Protein AF-0000000079730585 (afdb_homodimer)

Sequence (362 aa):
MSSRKLESEIFGRGVEFAYSERWIGYSLLSLRLIMGWVFLYAGLSKVIDPEWSVRGYLNYAISPENPLRDFLGYDVWSIMANDWYWLLTPLNQVGLTLVGIALLLGIFVRLGAFGGALMMTFYWLASFPLTDAFVIDFHLVYVLLLFAVGAFGAGRILGLDAYLEELEIVEKYPQLRLLLGMSSRKLESEIFGRGVEFAYSERWIGYSLLSLRLIMGWVFLYAGLSKVIDPEWSVRGYLNYAISPENPLRDFLGYDVWSIMANDWYWLLTPLNQVGLTLVGIALLLGIFVRLGAFGGALMMTFYWLASFPLTDAFVIDFHLVYVLLLFAVGAFGAGRILGLDAYLEELEIVEKYPQLRLLLG

Radius of gyration: 22.45 Å; Cα contacts (8 Å, |Δi|>4): 574; chains: 2; bounding box: 62×59×56 Å

Structure (mmCIF, N/CA/C/O backbone):
data_AF-0000000079730585-model_v1
#
loop_
_entity.id
_entity.type
_entity.pdbx_description
1 polymer 'DoxX family protein'
#
loop_
_atom_site.group_PDB
_atom_site.id
_atom_si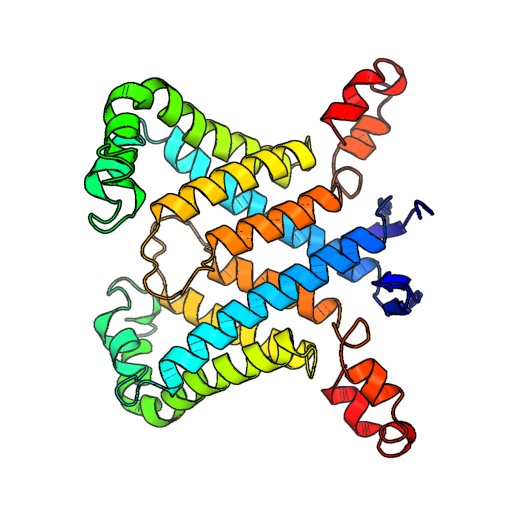te.type_symbol
_atom_site.label_atom_id
_atom_site.label_alt_id
_atom_site.label_comp_id
_atom_site.label_asym_id
_atom_site.label_entity_id
_atom_site.label_seq_id
_atom_site.pdbx_PDB_ins_code
_atom_site.Cartn_x
_atom_site.Cartn_y
_atom_site.Cartn_z
_atom_site.occupancy
_atom_site.B_iso_or_equiv
_atom_site.auth_seq_id
_atom_site.auth_comp_id
_atom_site.auth_asym_id
_atom_site.auth_atom_id
_atom_site.pdbx_PDB_model_num
ATOM 1 N N . MET A 1 1 ? 4.559 32.844 2.428 1 31.67 1 MET A N 1
ATOM 2 C CA . MET A 1 1 ? 4.285 31.438 2.693 1 31.67 1 MET A CA 1
ATOM 3 C C . MET A 1 1 ? 4.527 31.109 4.16 1 31.67 1 MET A C 1
ATOM 5 O O . MET A 1 1 ? 5.66 31.172 4.641 1 31.67 1 MET A O 1
ATOM 9 N N . SER A 1 2 ? 3.516 31.281 4.961 1 32.72 2 SER A N 1
ATOM 10 C CA . SER A 1 2 ? 3.76 31.344 6.398 1 32.72 2 SER A CA 1
ATOM 11 C C . SER A 1 2 ? 4.203 29.984 6.938 1 32.72 2 SER A C 1
ATOM 13 O O . SER A 1 2 ? 3.521 28.984 6.738 1 32.72 2 SER A O 1
ATOM 15 N N . SER A 1 3 ? 5.445 29.766 6.875 1 39.97 3 SER A N 1
ATOM 16 C CA . SER A 1 3 ? 6.082 28.656 7.566 1 39.97 3 SER A CA 1
ATOM 17 C C . SER A 1 3 ? 5.609 28.562 9.016 1 39.97 3 SER A C 1
ATOM 19 O O . SER A 1 3 ? 5.684 29.531 9.758 1 39.97 3 SER A O 1
ATOM 21 N N . ARG A 1 4 ? 4.484 27.984 9.258 1 48.19 4 ARG A N 1
ATOM 22 C CA . ARG A 1 4 ? 4.055 27.953 10.648 1 48.19 4 ARG A CA 1
ATOM 23 C C . ARG A 1 4 ? 4.699 26.781 11.398 1 48.19 4 ARG A C 1
ATOM 25 O O . ARG A 1 4 ? 4.977 25.734 10.805 1 48.19 4 ARG A O 1
ATOM 32 N N . LYS A 1 5 ? 5.312 27.141 12.484 1 47.72 5 LYS A N 1
ATOM 33 C CA . LYS A 1 5 ? 5.961 26.25 13.445 1 47.72 5 LYS A CA 1
ATOM 34 C C . LYS A 1 5 ? 4.934 25.422 14.219 1 47.72 5 LYS A C 1
ATOM 36 O O . LYS A 1 5 ? 4 25.984 14.797 1 47.72 5 LYS A O 1
ATOM 41 N N . LEU A 1 6 ? 4.523 24.312 13.695 1 45.25 6 LEU A N 1
ATOM 42 C CA . LEU A 1 6 ? 3.613 23.469 14.469 1 45.25 6 LEU A CA 1
ATOM 43 C C . LEU A 1 6 ? 4.301 22.922 15.719 1 45.25 6 LEU A C 1
ATOM 45 O O . LEU A 1 6 ? 5.32 22.234 15.617 1 45.25 6 LEU A O 1
ATOM 49 N N . GLU A 1 7 ? 4.094 23.547 16.844 1 42.56 7 GLU A N 1
ATOM 50 C CA . GLU A 1 7 ? 4.57 23.016 18.125 1 42.56 7 GLU A CA 1
ATOM 51 C C . GLU A 1 7 ? 3.715 21.828 18.594 1 42.56 7 GLU A C 1
ATOM 53 O O . GLU A 1 7 ? 2.504 21.969 18.766 1 42.56 7 GLU A O 1
ATOM 58 N N . SER A 1 8 ? 3.91 20.672 18.047 1 45.59 8 SER A N 1
ATOM 59 C CA . SER A 1 8 ? 3.164 19.562 18.625 1 45.59 8 SER A CA 1
ATOM 60 C C . SER A 1 8 ? 3.934 18.906 19.766 1 45.59 8 SER A C 1
ATOM 62 O O . SER A 1 8 ? 5.164 18.969 19.812 1 45.59 8 SER A O 1
ATOM 64 N N . GLU A 1 9 ? 3.268 18.734 20.922 1 42.16 9 GLU A N 1
ATOM 65 C CA . GLU A 1 9 ? 3.85 18 22.047 1 42.16 9 GLU A CA 1
ATOM 66 C C . GLU A 1 9 ? 3.736 16.484 21.844 1 42.16 9 GLU A C 1
ATOM 68 O O . GLU A 1 9 ? 2.633 15.961 21.688 1 42.16 9 GLU A O 1
ATOM 73 N N . ILE A 1 10 ? 4.711 15.992 21.328 1 43.84 10 ILE A N 1
ATOM 74 C CA . ILE A 1 10 ? 4.781 14.531 21.328 1 43.84 10 ILE A CA 1
ATOM 75 C C . ILE A 1 10 ? 5.605 14.055 22.531 1 43.84 10 ILE A C 1
ATOM 77 O O . ILE A 1 10 ? 6.766 14.445 22.688 1 43.84 10 ILE A O 1
ATOM 81 N N . PHE A 1 11 ? 5.094 13.102 23.312 1 48.03 11 PHE A N 1
ATOM 82 C CA . PHE A 1 11 ? 5.617 12.633 24.594 1 48.03 11 PHE A CA 1
ATOM 83 C C . PHE A 1 11 ? 6.07 13.805 25.453 1 48.03 11 PHE A C 1
ATOM 85 O O . PHE A 1 11 ? 7.09 13.719 26.141 1 48.03 11 PHE A O 1
ATOM 92 N N . GLY A 1 12 ? 5.43 14.945 25.438 1 45.91 12 GLY A N 1
ATOM 93 C CA . GLY A 1 12 ? 5.672 16.094 26.281 1 45.91 12 GLY A CA 1
ATOM 94 C C . GLY A 1 12 ? 6.699 17.062 25.719 1 45.91 12 GLY A C 1
ATOM 95 O O . GLY A 1 12 ? 7.039 18.062 26.344 1 45.91 12 GLY A O 1
ATOM 96 N N . ARG A 1 13 ? 7.406 16.625 24.625 1 46.41 13 ARG A N 1
ATOM 97 C CA . ARG A 1 13 ? 8.43 17.5 24.078 1 46.41 13 ARG A CA 1
ATOM 98 C C . ARG A 1 13 ? 7.922 18.203 22.812 1 46.41 13 ARG A C 1
ATOM 100 O O . ARG A 1 13 ? 7.242 17.578 21.984 1 46.41 13 ARG A O 1
ATOM 107 N N . GLY A 1 14 ? 7.895 19.516 22.844 1 42.59 14 GLY A N 1
ATOM 108 C CA . GLY A 1 14 ? 7.438 20.375 21.75 1 42.59 14 GLY A CA 1
ATOM 109 C C . GLY A 1 14 ? 8.148 20.109 20.438 1 42.59 14 GLY A C 1
ATOM 110 O O . GLY A 1 14 ? 9.383 20.094 20.391 1 42.59 14 GLY A O 1
ATOM 111 N N . VAL A 1 15 ? 7.633 19.297 19.578 1 44.59 15 VAL A N 1
ATOM 112 C CA . VAL A 1 15 ? 8.195 19.078 18.25 1 44.59 15 VAL A CA 1
ATOM 113 C C . VAL A 1 15 ? 7.723 20.172 17.297 1 44.59 15 VAL A C 1
ATOM 115 O O . VAL A 1 15 ? 6.539 20.516 17.281 1 44.59 15 VAL A O 1
ATOM 118 N N . GLU A 1 16 ? 8.555 21.156 16.953 1 43.62 16 GLU A N 1
ATOM 119 C CA . GLU A 1 16 ? 8.234 22.219 16.016 1 43.62 16 GLU A CA 1
ATOM 120 C C . GLU A 1 16 ? 8.289 21.719 14.57 1 43.62 16 GLU A C 1
ATOM 122 O O . GLU A 1 16 ? 9.289 21.125 14.156 1 43.62 16 GLU A O 1
ATOM 127 N N . PHE A 1 17 ? 7.156 21.266 14.07 1 47.5 17 PHE A N 1
ATOM 128 C CA . PHE A 1 17 ? 7.062 20.891 12.664 1 47.5 17 PHE A CA 1
ATOM 129 C C . PHE A 1 17 ? 6.941 22.125 11.781 1 47.5 17 PHE A C 1
ATOM 131 O O . PHE A 1 17 ? 6.047 22.953 11.984 1 47.5 17 PHE A O 1
ATOM 138 N N . ALA A 1 18 ? 8.047 22.562 11.18 1 45.91 18 ALA A N 1
ATOM 139 C CA . ALA A 1 18 ? 7.836 23.594 10.156 1 45.91 18 ALA A CA 1
ATOM 140 C C . ALA A 1 18 ? 7.16 23 8.922 1 45.91 18 ALA A C 1
ATOM 142 O O . ALA A 1 18 ? 7.66 22.047 8.336 1 45.91 18 ALA A O 1
ATOM 143 N N . TYR A 1 19 ? 5.969 22.516 8.977 1 55.03 19 TYR A N 1
ATOM 144 C CA . TYR A 1 19 ? 5.312 22.078 7.75 1 55.03 19 TYR A CA 1
ATOM 145 C C . TYR A 1 19 ? 4.348 23.141 7.234 1 55.03 19 TYR A C 1
ATOM 147 O O . TYR A 1 19 ? 3.85 23.969 8.008 1 55.03 19 TYR A O 1
ATOM 155 N N . SER A 1 20 ? 4.578 23.234 5.828 1 60.56 20 SER A N 1
ATOM 156 C CA . SER A 1 20 ? 3.545 24.047 5.191 1 60.56 20 SER A CA 1
ATOM 157 C C . SER A 1 20 ? 2.182 23.359 5.266 1 60.56 20 SER A C 1
ATOM 159 O O . SER A 1 20 ? 2.066 22.172 5.004 1 60.56 20 SER A O 1
ATOM 161 N N . GLU A 1 21 ? 1.323 23.797 5.941 1 63.81 21 GLU A N 1
ATOM 162 C CA . GLU A 1 21 ? -0.055 23.328 6.062 1 63.81 21 GLU A CA 1
ATOM 163 C C . GLU A 1 21 ? -0.615 22.906 4.711 1 63.81 21 GLU A C 1
ATOM 165 O O . GLU A 1 21 ? -1.363 21.922 4.621 1 63.81 21 GLU A O 1
ATOM 170 N N . ARG A 1 22 ? -0.072 23.531 3.721 1 71.5 22 ARG A N 1
ATOM 171 C CA . ARG A 1 22 ? -0.55 23.25 2.371 1 71.5 22 ARG A CA 1
ATOM 172 C C . ARG A 1 22 ? -0.105 21.859 1.908 1 71.5 22 ARG A C 1
ATOM 174 O O . ARG A 1 22 ? -0.908 21.094 1.379 1 71.5 22 ARG A O 1
ATOM 181 N N . TRP A 1 23 ? 1.097 21.516 2.158 1 74.19 23 TRP A N 1
ATOM 182 C CA . TRP A 1 23 ? 1.637 20.25 1.684 1 74.19 23 TRP A CA 1
ATOM 183 C C . TRP A 1 23 ? 1.033 19.078 2.455 1 74.19 23 TRP A C 1
ATOM 185 O O . TRP A 1 23 ? 0.833 18 1.896 1 74.19 23 TRP A O 1
ATOM 195 N N . ILE A 1 24 ? 0.75 19.328 3.738 1 73.75 24 ILE A N 1
ATOM 196 C CA . ILE A 1 24 ? 0.119 18.297 4.539 1 73.75 24 ILE A CA 1
ATOM 197 C C . ILE A 1 24 ? -1.289 18.016 4.016 1 73.75 24 ILE A C 1
ATOM 199 O O . ILE A 1 24 ? -1.685 16.859 3.855 1 73.75 24 ILE A O 1
ATOM 203 N N . GLY A 1 25 ? -1.961 19.094 3.668 1 76.56 25 GLY A N 1
ATOM 204 C CA . GLY A 1 25 ? -3.297 18.953 3.113 1 76.56 25 GLY A CA 1
ATOM 205 C C . GLY A 1 25 ? -3.32 18.188 1.802 1 76.56 25 GLY A C 1
ATOM 206 O O . GLY A 1 25 ? -4.125 17.281 1.622 1 76.56 25 GLY A O 1
ATOM 207 N N . TYR A 1 26 ? -2.363 18.547 0.953 1 82.56 26 TYR A N 1
ATOM 208 C CA . TYR A 1 26 ? -2.285 17.891 -0.346 1 82.56 26 TYR A CA 1
ATOM 209 C C . TYR A 1 26 ? -1.924 16.422 -0.19 1 82.56 26 TYR A C 1
ATOM 211 O O . TYR A 1 26 ? -2.428 15.562 -0.927 1 82.56 26 TYR A O 1
ATOM 219 N N . SER A 1 27 ? -1.068 16.203 0.76 1 84.38 27 SER A N 1
ATOM 220 C CA . SER A 1 27 ? -0.636 14.828 0.969 1 84.38 27 SER A CA 1
ATOM 221 C C . SER A 1 27 ? -1.778 13.961 1.491 1 84.38 27 SER A C 1
ATOM 223 O O . SER A 1 27 ? -2.023 12.867 0.975 1 84.38 27 SER A O 1
ATOM 225 N N . LEU A 1 28 ? -2.479 14.484 2.422 1 84.25 28 LEU A N 1
ATOM 226 C CA . LEU A 1 28 ? -3.568 13.711 3.006 1 84.25 28 LEU A CA 1
ATOM 227 C C . LEU A 1 28 ? -4.703 13.531 2.004 1 84.25 28 LEU A C 1
ATOM 229 O O . LEU A 1 28 ? -5.328 12.469 1.954 1 84.25 28 LEU A O 1
ATOM 233 N N . LEU A 1 29 ? -4.945 14.57 1.252 1 88.5 29 LEU A N 1
ATOM 234 C CA . LEU A 1 29 ? -5.973 14.477 0.223 1 88.5 29 LEU A CA 1
ATOM 235 C C . LEU A 1 29 ? -5.594 13.438 -0.83 1 88.5 29 LEU A C 1
ATOM 237 O O . LEU A 1 29 ? -6.43 12.625 -1.238 1 88.5 29 LEU A O 1
ATOM 241 N N . SER A 1 30 ? -4.375 13.453 -1.271 1 92.62 30 SER A N 1
ATOM 242 C CA . SER A 1 30 ? -3.928 12.508 -2.293 1 92.62 30 SER A CA 1
ATOM 243 C C . SER A 1 30 ? -4.004 11.07 -1.79 1 92.62 30 SER A C 1
ATOM 245 O O . SER A 1 30 ? -4.387 10.172 -2.533 1 92.62 30 SER A O 1
ATOM 247 N N . LEU A 1 31 ? -3.623 10.914 -0.519 1 95.31 31 LEU A N 1
ATOM 248 C CA . LEU A 1 31 ? -3.686 9.578 0.062 1 95.31 31 LEU A CA 1
ATOM 249 C C . LEU A 1 31 ? -5.133 9.102 0.18 1 95.31 31 LEU A C 1
ATOM 251 O O . LEU A 1 31 ? -5.426 7.93 -0.06 1 95.31 31 LEU A O 1
ATOM 255 N N . ARG A 1 32 ? -6.004 10.008 0.529 1 94.44 32 ARG A N 1
ATOM 256 C CA . ARG A 1 32 ? -7.422 9.664 0.594 1 94.44 32 ARG A CA 1
ATOM 257 C C . ARG A 1 32 ? -7.949 9.258 -0.778 1 94.44 32 ARG A C 1
ATOM 259 O O . ARG A 1 32 ? -8.625 8.234 -0.914 1 94.44 32 ARG A O 1
ATOM 266 N N . LEU A 1 33 ? -7.633 10.039 -1.751 1 96.94 33 LEU A N 1
ATOM 267 C CA . LEU A 1 33 ? -8.156 9.82 -3.096 1 96.94 33 LEU A CA 1
ATOM 268 C C . LEU A 1 33 ? -7.602 8.531 -3.689 1 96.94 33 LEU A C 1
ATOM 270 O O . LEU A 1 33 ? -8.328 7.777 -4.336 1 96.94 33 LEU A O 1
ATOM 274 N N . ILE A 1 34 ? -6.344 8.289 -3.461 1 97.69 34 ILE A N 1
ATOM 275 C CA . ILE A 1 34 ? -5.77 7.086 -4.051 1 97.69 34 ILE A CA 1
ATOM 276 C C . ILE A 1 34 ? -6.344 5.848 -3.363 1 97.69 34 ILE A C 1
ATOM 278 O O . ILE A 1 34 ? -6.605 4.832 -4.012 1 97.69 34 ILE A O 1
ATOM 282 N N . MET A 1 35 ? -6.5 5.926 -2.033 1 97.81 35 MET A N 1
ATOM 283 C CA . MET A 1 35 ? -7.137 4.816 -1.328 1 97.81 35 MET A CA 1
ATOM 284 C C . MET A 1 35 ? -8.57 4.621 -1.798 1 97.81 35 MET A C 1
ATOM 286 O O . MET A 1 35 ? -9.039 3.49 -1.943 1 97.81 35 MET A O 1
ATOM 290 N N . GLY A 1 36 ? -9.258 5.762 -1.969 1 98.25 36 GLY A N 1
ATOM 291 C CA . GLY A 1 36 ? -10.609 5.668 -2.5 1 98.25 36 GLY A CA 1
ATOM 292 C C . GLY A 1 36 ? -10.68 4.941 -3.828 1 98.25 36 GLY A C 1
ATOM 293 O O . GLY A 1 36 ? -11.562 4.117 -4.043 1 98.25 36 GLY A O 1
ATOM 294 N N . TRP A 1 37 ? -9.781 5.219 -4.707 1 98.25 37 TRP A N 1
ATOM 295 C CA . TRP A 1 37 ? -9.75 4.566 -6.008 1 98.25 37 TRP A CA 1
ATOM 296 C C . TRP A 1 37 ? -9.492 3.068 -5.859 1 98.25 37 TRP A C 1
ATOM 298 O O . TRP A 1 37 ? -10.156 2.252 -6.5 1 98.25 37 TRP A O 1
ATOM 308 N N . VAL A 1 38 ? -8.523 2.75 -5.008 1 98.25 38 VAL A N 1
ATOM 309 C CA . VAL A 1 38 ? -8.164 1.352 -4.793 1 98.25 38 VAL A CA 1
ATOM 310 C C . VAL A 1 38 ? -9.391 0.567 -4.336 1 98.25 38 VAL A C 1
ATOM 312 O O . VAL A 1 38 ? -9.695 -0.494 -4.883 1 98.25 38 VAL A O 1
ATOM 315 N N . PHE A 1 39 ? -10.086 1.16 -3.359 1 98.62 39 PHE A N 1
ATOM 316 C CA . PHE A 1 39 ? -11.25 0.468 -2.812 1 98.62 39 PHE A CA 1
ATOM 317 C C . PHE A 1 39 ? -12.383 0.434 -3.828 1 98.62 39 PHE A C 1
ATOM 319 O O . PHE A 1 39 ? -13.055 -0.59 -3.984 1 98.62 39 PHE A O 1
ATOM 326 N N . LEU A 1 40 ? -12.602 1.505 -4.523 1 98.56 40 LEU A N 1
ATOM 327 C CA . LEU A 1 40 ? -13.711 1.568 -5.473 1 98.56 40 LEU A CA 1
ATOM 328 C C . LEU A 1 40 ? -13.5 0.583 -6.617 1 98.56 40 LEU A C 1
ATOM 330 O O . LEU A 1 40 ? -14.422 -0.152 -6.98 1 98.56 40 LEU A O 1
ATOM 334 N N . TYR A 1 41 ? -12.336 0.584 -7.188 1 98.12 41 TYR A N 1
ATOM 335 C CA . TYR A 1 41 ? -12.047 -0.324 -8.289 1 98.12 41 TYR A CA 1
ATOM 336 C C . TYR A 1 41 ? -12.211 -1.777 -7.859 1 98.12 41 TYR A C 1
ATOM 338 O O . TYR A 1 41 ? -12.82 -2.578 -8.578 1 98.12 41 TYR A O 1
ATOM 346 N N . ALA A 1 42 ? -11.648 -2.111 -6.672 1 97.81 42 ALA A N 1
ATOM 347 C CA . ALA A 1 42 ? -11.75 -3.475 -6.156 1 97.81 42 ALA A CA 1
ATOM 348 C C . ALA A 1 42 ? -13.203 -3.879 -5.953 1 97.81 42 ALA A C 1
ATOM 350 O O . ALA A 1 42 ? -13.602 -4.996 -6.293 1 97.81 42 ALA A O 1
ATOM 351 N N . GLY A 1 43 ? -13.984 -2.947 -5.406 1 98.25 43 GLY A N 1
ATOM 352 C CA . GLY A 1 43 ? -15.391 -3.232 -5.172 1 98.25 43 GLY A CA 1
ATOM 353 C C . GLY A 1 43 ? -16.203 -3.338 -6.449 1 98.25 43 GLY A C 1
ATOM 354 O O . GLY A 1 43 ? -16.938 -4.305 -6.641 1 98.25 43 GLY A O 1
ATOM 355 N N . LEU A 1 44 ? -16.047 -2.363 -7.34 1 97.69 44 LEU A N 1
ATOM 356 C CA . LEU A 1 44 ? -16.844 -2.307 -8.562 1 97.69 44 LEU A CA 1
ATOM 357 C C . LEU A 1 44 ? -16.516 -3.488 -9.469 1 97.69 44 LEU A C 1
ATOM 359 O O . LEU A 1 44 ? -17.422 -4.031 -10.125 1 97.69 44 LEU A O 1
ATOM 363 N N . SER A 1 45 ? -15.273 -3.883 -9.539 1 96.94 45 SER A N 1
ATOM 364 C CA . SER A 1 45 ? -14.898 -5.023 -10.375 1 96.94 45 SER A CA 1
ATOM 365 C C . SER A 1 45 ? -15.57 -6.305 -9.891 1 96.94 45 SER A C 1
ATOM 367 O O . SER A 1 45 ? -15.875 -7.191 -10.688 1 96.94 45 SER A O 1
ATOM 369 N N . LYS A 1 46 ? -15.844 -6.367 -8.633 1 97.56 46 LYS A N 1
ATOM 370 C CA . LYS A 1 46 ? -16.5 -7.543 -8.062 1 97.56 46 LYS A CA 1
ATOM 371 C C . LYS A 1 46 ? -18.016 -7.457 -8.227 1 97.56 46 LYS A C 1
ATOM 373 O O . LYS A 1 46 ? -18.672 -8.461 -8.484 1 97.56 46 LYS A O 1
ATOM 378 N N . VAL A 1 47 ? -18.531 -6.25 -8.094 1 97.62 47 VAL A N 1
ATOM 379 C CA . VAL A 1 47 ? -19.969 -6.051 -8.188 1 97.62 47 VAL A CA 1
ATOM 380 C C . VAL A 1 47 ? -20.438 -6.316 -9.617 1 97.62 47 VAL A C 1
ATOM 382 O O . VAL A 1 47 ? -21.5 -6.898 -9.836 1 97.62 47 VAL A O 1
ATOM 385 N N . ILE A 1 48 ? -19.625 -5.934 -10.578 1 97 48 ILE A N 1
ATOM 386 C CA . ILE A 1 48 ? -20.031 -6.012 -11.977 1 97 48 ILE A CA 1
ATOM 387 C C . ILE A 1 48 ? -19.859 -7.441 -12.484 1 97 48 ILE A C 1
ATOM 389 O O . ILE A 1 48 ? -20.375 -7.797 -13.547 1 97 48 ILE A O 1
ATOM 393 N N . ASP A 1 49 ? -19.078 -8.273 -11.812 1 96.06 49 ASP A N 1
ATOM 394 C CA . ASP A 1 49 ? -18.891 -9.68 -12.156 1 96.06 49 ASP A CA 1
ATOM 395 C C . ASP A 1 49 ? -19.922 -10.562 -11.453 1 96.06 49 ASP A C 1
ATOM 397 O O . ASP A 1 49 ? -19.766 -10.883 -10.273 1 96.06 49 ASP A O 1
ATOM 401 N N . PRO A 1 50 ? -20.922 -11.031 -12.109 1 94.88 50 PRO A N 1
ATOM 402 C CA . PRO A 1 50 ? -21.984 -11.812 -11.469 1 94.88 50 PRO A CA 1
ATOM 403 C C . PRO A 1 50 ? -21.5 -13.156 -10.945 1 94.88 50 PRO A C 1
ATOM 405 O O . PRO A 1 50 ? -22.156 -13.773 -10.102 1 94.88 50 PRO A O 1
ATOM 408 N N . GLU A 1 51 ? -20.359 -13.578 -11.414 1 96 51 GLU A N 1
ATOM 409 C CA . GLU A 1 51 ? -19.828 -14.883 -11.016 1 96 51 GLU A CA 1
ATOM 410 C C . GLU A 1 51 ? -18.922 -14.758 -9.797 1 96 51 GLU A C 1
ATOM 412 O O . GLU A 1 51 ? -18.5 -15.773 -9.227 1 96 51 GLU A O 1
ATOM 417 N N . TRP A 1 52 ? -18.672 -13.578 -9.461 1 96.5 52 TRP A N 1
ATOM 418 C CA . TRP A 1 52 ? -17.719 -13.414 -8.375 1 96.5 52 TRP A CA 1
ATOM 419 C C . TRP A 1 52 ? -18.344 -13.773 -7.035 1 96.5 52 TRP A C 1
ATOM 421 O O . TRP A 1 52 ? -19.484 -13.406 -6.758 1 96.5 52 TRP A O 1
ATOM 431 N N . SER A 1 53 ? -17.578 -14.477 -6.191 1 97.94 53 SER A N 1
ATOM 432 C CA . SER A 1 53 ? -17.906 -14.797 -4.805 1 97.94 53 SER A CA 1
ATOM 433 C C . SER A 1 53 ? -16.656 -14.93 -3.957 1 97.94 53 SER A C 1
ATOM 435 O O . SER A 1 53 ? -15.562 -15.18 -4.484 1 97.94 53 SER A O 1
ATOM 437 N N . VAL A 1 54 ? -16.828 -14.75 -2.652 1 97.94 54 VAL A N 1
ATOM 438 C CA . VAL A 1 54 ? -15.703 -14.906 -1.745 1 97.94 54 VAL A CA 1
ATOM 439 C C . VAL A 1 54 ? -15.281 -16.375 -1.689 1 97.94 54 VAL A C 1
ATOM 441 O O . VAL A 1 54 ? -14.188 -16.703 -1.218 1 97.94 54 VAL A O 1
ATOM 444 N N . ARG A 1 55 ? -16.094 -17.234 -2.15 1 97.69 55 ARG A N 1
ATOM 445 C CA . ARG A 1 55 ? -15.875 -18.656 -1.987 1 97.69 55 ARG A CA 1
ATOM 446 C C . ARG A 1 55 ? -14.57 -19.094 -2.658 1 97.69 55 ARG A C 1
ATOM 448 O O . ARG A 1 55 ? -13.797 -19.859 -2.086 1 97.69 55 ARG A O 1
ATOM 455 N N . GLY A 1 56 ? -14.422 -18.641 -3.869 1 95.62 56 GLY A N 1
ATOM 456 C CA . GLY A 1 56 ? -13.227 -19.016 -4.609 1 95.62 56 GLY A CA 1
ATOM 457 C C . GLY A 1 56 ? -11.945 -18.688 -3.873 1 95.62 56 GLY A C 1
ATOM 458 O O . GLY A 1 56 ? -11.094 -19.562 -3.68 1 95.62 56 GLY A O 1
ATOM 459 N N . TYR A 1 57 ? -11.82 -17.531 -3.406 1 96.75 57 TYR A N 1
ATOM 460 C CA . TYR A 1 57 ? -10.617 -17.109 -2.709 1 96.75 57 TYR A CA 1
ATOM 461 C C . TYR A 1 57 ? -10.477 -17.828 -1.374 1 96.75 57 TYR A C 1
ATOM 463 O O . TYR A 1 57 ? -9.406 -18.359 -1.057 1 96.75 57 TYR A O 1
ATOM 471 N N . LEU A 1 58 ? -11.453 -17.859 -0.572 1 97.94 58 LEU A N 1
ATOM 472 C CA . LEU A 1 58 ? -11.406 -18.406 0.778 1 97.94 58 LEU A CA 1
ATOM 473 C C . LEU A 1 58 ? -11.094 -19.906 0.748 1 97.94 58 LEU A C 1
ATOM 475 O O . LEU A 1 58 ? -10.383 -20.406 1.619 1 97.94 58 LEU A O 1
ATOM 479 N N . ASN A 1 59 ? -11.562 -20.578 -0.317 1 97.25 59 ASN A N 1
ATOM 480 C CA . ASN A 1 59 ? -11.367 -22.031 -0.376 1 97.25 59 ASN A CA 1
ATOM 481 C C . ASN A 1 59 ? -10.07 -22.391 -1.092 1 97.25 59 ASN A C 1
ATOM 483 O O . ASN A 1 59 ? -9.391 -23.344 -0.707 1 97.25 59 ASN A O 1
ATOM 487 N N . TYR A 1 60 ? -9.672 -21.609 -2.047 1 95.81 60 TYR A N 1
ATOM 488 C CA . TYR A 1 60 ? -8.672 -22.156 -2.951 1 95.81 60 TYR A CA 1
ATOM 489 C C . TYR A 1 60 ? -7.438 -21.266 -3.004 1 95.81 60 TYR A C 1
ATOM 491 O O . TYR A 1 60 ? -6.359 -21.703 -3.404 1 95.81 60 TYR A O 1
ATOM 499 N N . ALA A 1 61 ? -7.574 -20.031 -2.701 1 95.56 61 ALA A N 1
ATOM 500 C CA . ALA A 1 61 ? -6.449 -19.125 -2.877 1 95.56 61 ALA A CA 1
ATOM 501 C C . ALA A 1 61 ? -5.648 -18.984 -1.586 1 95.56 61 ALA A C 1
ATOM 503 O O . ALA A 1 61 ? -4.441 -18.734 -1.622 1 95.56 61 ALA A O 1
ATOM 504 N N . ILE A 1 62 ? -6.293 -19.062 -0.406 1 97.56 62 ILE A N 1
ATOM 505 C CA . ILE A 1 62 ? -5.598 -18.953 0.871 1 97.56 62 ILE A CA 1
ATOM 506 C C . ILE A 1 62 ? -4.684 -20.156 1.077 1 97.56 62 ILE A C 1
ATOM 508 O O . ILE A 1 62 ? -5.094 -21.297 0.864 1 97.56 62 ILE A O 1
ATOM 512 N N . SER A 1 63 ? -3.453 -19.891 1.519 1 97.12 63 SER A N 1
ATOM 513 C CA . SER A 1 63 ? -2.436 -20.922 1.695 1 97.12 63 SER A CA 1
ATOM 514 C C . SER A 1 63 ? -2.887 -21.984 2.695 1 97.12 63 SER A C 1
ATOM 516 O O . SER A 1 63 ? -3.486 -21.656 3.723 1 97.12 63 SER A O 1
ATOM 518 N N . PRO A 1 64 ? -2.523 -23.266 2.406 1 96 64 PRO A N 1
ATOM 519 C CA . PRO A 1 64 ? -2.799 -24.312 3.393 1 96 64 PRO A CA 1
ATOM 520 C C . PRO A 1 64 ? -2.047 -24.109 4.703 1 96 64 PRO A C 1
ATOM 522 O O . PRO A 1 64 ? -2.42 -24.672 5.734 1 96 64 PRO A O 1
ATOM 525 N N . GLU A 1 65 ? -0.997 -23.266 4.652 1 95.88 65 GLU A N 1
ATOM 526 C CA . GLU A 1 65 ? -0.168 -23.031 5.828 1 95.88 65 GLU A CA 1
ATOM 527 C C . GLU A 1 65 ? -0.702 -21.859 6.648 1 95.88 65 GLU A C 1
ATOM 529 O O . GLU A 1 65 ? -0.126 -21.5 7.68 1 95.88 65 GLU A O 1
ATOM 534 N N . ASN A 1 66 ? -1.836 -21.281 6.145 1 97.94 66 ASN A N 1
ATOM 535 C CA . ASN A 1 66 ? -2.416 -20.188 6.91 1 97.94 66 ASN A CA 1
ATOM 536 C C . ASN A 1 66 ? -2.816 -20.625 8.312 1 97.94 66 ASN A C 1
ATOM 538 O O . ASN A 1 66 ? -3.428 -21.688 8.484 1 97.94 66 ASN A O 1
ATOM 542 N N . PRO A 1 67 ? -2.473 -19.766 9.289 1 95.25 67 PRO A N 1
ATOM 543 C CA . PRO A 1 67 ? -2.686 -20.203 10.672 1 95.25 67 PRO A CA 1
ATOM 544 C C . PRO A 1 67 ? -4.164 -20.406 11.008 1 95.25 67 PRO A C 1
ATOM 546 O O . PRO A 1 67 ? -4.492 -21.109 11.961 1 95.25 67 PRO A O 1
ATOM 549 N N . LEU A 1 68 ? -5.051 -19.906 10.195 1 96.44 68 LEU A N 1
ATOM 550 C CA . LEU A 1 68 ? -6.469 -19.984 10.523 1 96.44 68 LEU A CA 1
ATOM 551 C C . LEU A 1 68 ? -7.125 -21.156 9.805 1 96.44 68 LEU A C 1
ATOM 553 O O . LEU A 1 68 ? -8.328 -21.375 9.938 1 96.44 68 LEU A O 1
ATOM 557 N N . ARG A 1 69 ? -6.371 -21.891 9 1 95.75 69 ARG A N 1
ATOM 558 C CA . ARG A 1 69 ? -6.867 -23.109 8.383 1 95.75 69 ARG A CA 1
ATOM 559 C C . ARG A 1 69 ? -7.039 -24.219 9.422 1 95.75 69 ARG A C 1
ATOM 561 O O . ARG A 1 69 ? -7.84 -25.141 9.227 1 95.75 69 ARG A O 1
ATOM 568 N N . ASP A 1 70 ? -6.293 -24.219 10.508 1 92.94 70 ASP A N 1
ATOM 569 C CA . ASP A 1 70 ? -6.426 -25.156 11.609 1 92.94 70 ASP A CA 1
ATOM 570 C C . ASP A 1 70 ? -6.41 -24.453 12.961 1 92.94 70 ASP A C 1
ATOM 572 O O . ASP A 1 70 ? -5.629 -24.797 13.844 1 92.94 70 ASP A O 1
ATOM 576 N N . PHE A 1 71 ? -7.289 -23.516 13.047 1 92.81 71 PHE A N 1
ATOM 577 C CA . PHE A 1 71 ? -7.398 -22.75 14.281 1 92.81 71 PHE A CA 1
ATOM 578 C C . PHE A 1 71 ? -8.336 -23.438 15.266 1 92.81 71 PHE A C 1
ATOM 580 O O . PHE A 1 71 ? -9.555 -23.453 15.055 1 92.81 71 PHE A O 1
ATOM 587 N N . LEU A 1 72 ? -7.707 -23.953 16.359 1 93.75 72 LEU A N 1
ATOM 588 C CA . LEU A 1 72 ? -8.453 -24.688 17.375 1 93.75 72 LEU A CA 1
ATOM 589 C C . LEU A 1 72 ? -9.242 -25.828 16.75 1 93.75 72 LEU A C 1
ATOM 591 O O . LEU A 1 72 ? -10.383 -26.094 17.156 1 93.75 72 LEU A O 1
ATOM 595 N N . GLY A 1 73 ? -8.82 -26.469 15.633 1 93.31 73 GLY A N 1
ATOM 596 C CA . GLY A 1 73 ? -9.422 -27.625 15 1 93.31 73 GLY A CA 1
ATOM 597 C C . GLY A 1 73 ? -10.391 -27.266 13.891 1 93.31 73 GLY A C 1
ATOM 598 O O . GLY A 1 73 ? -11 -28.141 13.281 1 93.31 73 GLY A O 1
ATOM 599 N N . TYR A 1 74 ? -10.547 -25.938 13.688 1 94.69 74 TYR A N 1
ATOM 600 C CA . TYR A 1 74 ? -11.492 -25.5 12.672 1 94.69 74 TYR A CA 1
ATOM 601 C C . TYR A 1 74 ? -10.773 -24.766 11.539 1 94.69 74 TYR A C 1
ATOM 603 O O . TYR A 1 74 ? -9.812 -24.047 11.781 1 94.69 74 TYR A O 1
ATOM 611 N N . ASP A 1 75 ? -11.281 -25.062 10.336 1 96.94 75 ASP A N 1
ATOM 612 C CA . ASP A 1 75 ? -10.867 -24.266 9.188 1 96.94 75 ASP A CA 1
ATOM 613 C C . ASP A 1 75 ? -11.773 -23.047 9.016 1 96.94 75 ASP A C 1
ATOM 615 O O . ASP A 1 75 ? -12.812 -23.125 8.359 1 96.94 75 ASP A O 1
ATOM 619 N N . VAL A 1 76 ? -11.352 -21.953 9.531 1 97.38 76 VAL A N 1
ATOM 620 C CA . VAL A 1 76 ? -12.148 -20.734 9.594 1 97.38 76 VAL A CA 1
ATOM 621 C C . VAL A 1 76 ? -12.5 -20.281 8.18 1 97.38 76 VAL A C 1
ATOM 623 O O . VAL A 1 76 ? -13.633 -19.875 7.91 1 97.38 76 VAL A O 1
ATOM 626 N N . TRP A 1 77 ? -11.578 -20.375 7.27 1 97.81 77 TRP A N 1
ATOM 627 C CA . TRP A 1 77 ? -11.781 -19.891 5.91 1 97.81 77 TRP A CA 1
ATOM 628 C C . TRP A 1 77 ? -12.805 -20.75 5.176 1 97.81 77 TRP A C 1
ATOM 630 O O . TRP A 1 77 ? -13.688 -20.219 4.492 1 97.81 77 TRP A O 1
ATOM 640 N N . SER A 1 78 ? -12.727 -22.062 5.367 1 97.12 78 SER A N 1
ATOM 641 C CA . SER A 1 78 ? -13.695 -22.938 4.73 1 97.12 78 SER A CA 1
ATOM 642 C C . SER A 1 78 ? -15.094 -22.734 5.301 1 97.12 78 SER A C 1
ATOM 644 O O . SER A 1 78 ? -16.078 -22.766 4.562 1 97.12 78 SER A O 1
ATOM 646 N N . ILE A 1 79 ? -15.156 -22.547 6.543 1 97.75 79 ILE A N 1
ATOM 647 C CA . ILE A 1 79 ? -16.453 -22.281 7.168 1 97.75 79 ILE A CA 1
ATOM 648 C C . ILE A 1 79 ? -17.047 -20.984 6.609 1 97.75 79 ILE A C 1
ATOM 650 O O . ILE A 1 79 ? -18.219 -20.953 6.234 1 97.75 79 ILE A O 1
ATOM 654 N N . MET A 1 80 ? -16.219 -19.969 6.484 1 97.69 80 MET A N 1
ATOM 655 C CA . MET A 1 80 ? -16.672 -18.703 5.926 1 97.69 80 MET A CA 1
ATOM 656 C C . MET A 1 80 ? -17.094 -18.875 4.469 1 97.69 80 MET A C 1
ATOM 658 O O . MET A 1 80 ? -18.125 -18.344 4.047 1 97.69 80 MET A O 1
ATOM 662 N N . ALA A 1 81 ? -16.375 -19.625 3.75 1 97.81 81 ALA A N 1
ATOM 663 C CA . ALA A 1 81 ? -16.594 -19.812 2.318 1 97.81 81 ALA A CA 1
ATOM 664 C C . ALA A 1 81 ? -17.859 -20.609 2.053 1 97.81 81 ALA A C 1
ATOM 666 O O . ALA A 1 81 ? -18.578 -20.359 1.081 1 97.81 81 ALA A O 1
ATOM 667 N N . ASN A 1 82 ? -18.109 -21.531 2.941 1 97.88 82 ASN A N 1
ATOM 668 C CA . ASN A 1 82 ? -19.172 -22.484 2.643 1 97.88 82 ASN A CA 1
ATOM 669 C C . ASN A 1 82 ? -20.453 -22.156 3.393 1 97.88 82 ASN A C 1
ATOM 671 O O . ASN A 1 82 ? -21.562 -22.328 2.863 1 97.88 82 ASN A O 1
ATOM 675 N N . ASP A 1 83 ? -20.359 -21.609 4.574 1 98.19 83 ASP A N 1
ATOM 676 C CA . ASP A 1 83 ? -21.547 -21.422 5.402 1 98.19 83 ASP A CA 1
ATOM 677 C C . ASP A 1 83 ? -21.953 -19.953 5.43 1 98.19 83 ASP A C 1
ATOM 679 O O . ASP A 1 83 ? -23.125 -19.641 5.652 1 98.19 83 ASP A O 1
ATOM 683 N N . TRP A 1 84 ? -21.016 -19.078 5.152 1 98.19 84 TRP A N 1
ATOM 684 C CA . TRP A 1 84 ? -21.328 -17.672 5.375 1 98.19 84 TRP A CA 1
ATOM 685 C C . TRP A 1 84 ? -21.141 -16.859 4.098 1 98.19 84 TRP A C 1
ATOM 687 O O . TRP A 1 84 ? -21.156 -15.633 4.133 1 98.19 84 TRP A O 1
ATOM 697 N N . TYR A 1 85 ? -20.922 -17.484 2.984 1 97.88 85 TYR A N 1
ATOM 698 C CA . TYR A 1 85 ? -20.656 -16.781 1.733 1 97.88 85 TYR A CA 1
ATOM 699 C C . TYR A 1 85 ? -21.812 -15.867 1.358 1 97.88 85 TYR A C 1
ATOM 701 O O . TYR A 1 85 ? -21.609 -14.828 0.724 1 97.88 85 TYR A O 1
ATOM 709 N N . TRP A 1 86 ? -23.062 -16.219 1.726 1 97.62 86 TRP A N 1
ATOM 710 C CA . TRP A 1 86 ? -24.234 -15.43 1.368 1 97.62 86 TRP A CA 1
ATOM 711 C C . TRP A 1 86 ? -24.188 -14.039 1.99 1 97.62 86 TRP A C 1
ATOM 713 O O . TRP A 1 86 ? -24.703 -13.078 1.426 1 97.62 86 TRP A O 1
ATOM 723 N N . LEU A 1 87 ? -23.5 -13.906 3.07 1 98.25 87 LEU A N 1
ATOM 724 C CA . LEU A 1 87 ? -23.344 -12.633 3.762 1 98.25 87 LEU A CA 1
ATOM 725 C C . LEU A 1 87 ? -22.031 -11.961 3.381 1 98.25 87 LEU A C 1
ATOM 727 O O . LEU A 1 87 ? -22 -10.758 3.125 1 98.25 87 LEU A O 1
ATOM 731 N N . LEU A 1 88 ? -21 -12.797 3.26 1 98.44 88 LEU A N 1
ATOM 732 C CA . LEU A 1 88 ? -19.656 -12.25 3.094 1 98.44 88 LEU A CA 1
ATOM 733 C C . LEU A 1 88 ? -19.453 -11.742 1.672 1 98.44 88 LEU A C 1
ATOM 735 O O . LEU A 1 88 ? -18.703 -10.781 1.456 1 98.44 88 LEU A O 1
ATOM 739 N N . THR A 1 89 ? -20.156 -12.344 0.703 1 98.56 89 THR A N 1
ATOM 740 C CA . THR A 1 89 ? -20 -11.945 -0.69 1 98.56 89 THR A CA 1
ATOM 741 C C . THR A 1 89 ? -20.484 -10.516 -0.899 1 98.56 89 THR A C 1
ATOM 743 O O . THR A 1 89 ? -19.734 -9.641 -1.316 1 98.56 89 THR A O 1
ATOM 746 N N . PRO A 1 90 ? -21.75 -10.195 -0.492 1 97.88 90 PRO A N 1
ATOM 747 C CA . PRO A 1 90 ? -22.172 -8.805 -0.668 1 97.88 90 PRO A CA 1
ATOM 748 C C . PRO A 1 90 ? -21.453 -7.844 0.283 1 97.88 90 PRO A C 1
ATOM 750 O O . PRO A 1 90 ? -21.234 -6.68 -0.06 1 97.88 90 PRO A O 1
ATOM 753 N N . LEU A 1 91 ? -21.078 -8.289 1.429 1 98.19 91 LEU A N 1
ATOM 754 C CA . LEU A 1 91 ? -20.359 -7.434 2.371 1 98.19 91 LEU A CA 1
ATOM 755 C C . LEU A 1 91 ? -19.016 -6.984 1.791 1 98.19 91 LEU A C 1
ATOM 757 O O . LEU A 1 91 ? -18.625 -5.828 1.957 1 98.19 91 LEU A O 1
ATOM 761 N N . ASN A 1 92 ? -18.344 -7.926 1.141 1 98.5 92 ASN A N 1
ATOM 762 C CA . ASN A 1 92 ? -17.062 -7.594 0.543 1 98.5 92 ASN A CA 1
ATOM 763 C C . ASN A 1 92 ? -17.219 -6.66 -0.653 1 98.5 92 ASN A C 1
ATOM 765 O O . ASN A 1 92 ? -16.641 -5.57 -0.68 1 98.5 92 ASN A O 1
ATOM 769 N N . GLN A 1 93 ? -18.016 -7.012 -1.64 1 98.12 93 GLN A N 1
ATOM 770 C CA . GLN A 1 93 ? -18.125 -6.25 -2.881 1 98.12 93 GLN A CA 1
ATOM 771 C C . GLN A 1 93 ? -18.781 -4.895 -2.643 1 98.12 93 GLN A C 1
ATOM 773 O O . GLN A 1 93 ? -18.281 -3.867 -3.107 1 98.12 93 GLN A O 1
ATOM 778 N N . VAL A 1 94 ? -19.844 -4.832 -1.834 1 98.25 94 VAL A N 1
ATOM 779 C CA . VAL A 1 94 ? -20.547 -3.584 -1.565 1 98.25 94 VAL A CA 1
ATOM 780 C C . VAL A 1 94 ? -19.766 -2.752 -0.553 1 98.25 94 VAL A C 1
ATOM 782 O O . VAL A 1 94 ? -19.688 -1.526 -0.672 1 98.25 94 VAL A O 1
ATOM 785 N N . GLY A 1 95 ? -19.203 -3.475 0.432 1 98.62 95 GLY A N 1
ATOM 786 C CA . GLY A 1 95 ? -18.375 -2.775 1.404 1 98.62 95 GLY A CA 1
ATOM 787 C C . GLY A 1 95 ? -17.203 -2.041 0.776 1 98.62 95 GLY A C 1
ATOM 788 O O . GLY A 1 95 ? -16.984 -0.858 1.047 1 98.62 95 GLY A O 1
ATOM 789 N N . LEU A 1 96 ? -16.5 -2.732 -0.073 1 98.81 96 LEU A N 1
ATOM 790 C CA . LEU A 1 96 ? -15.398 -2.113 -0.8 1 98.81 96 LEU A CA 1
ATOM 791 C C . LEU A 1 96 ? -15.883 -0.906 -1.597 1 98.81 96 LEU A C 1
ATOM 793 O O . LEU A 1 96 ? -15.258 0.156 -1.564 1 98.81 96 LEU A O 1
ATOM 797 N N . THR A 1 97 ? -16.984 -1.074 -2.268 1 98.75 97 THR A N 1
ATOM 798 C CA . THR A 1 97 ? -17.547 -0.027 -3.119 1 98.75 97 THR A CA 1
ATOM 799 C C . THR A 1 97 ? -17.938 1.192 -2.291 1 98.75 97 THR A C 1
ATOM 801 O O . THR A 1 97 ? -17.594 2.324 -2.637 1 98.75 97 THR A O 1
ATOM 804 N N . LEU A 1 98 ? -18.578 0.963 -1.165 1 98.75 98 LEU A N 1
ATOM 805 C CA . LEU A 1 98 ? -19.047 2.057 -0.318 1 98.75 98 LEU A CA 1
ATOM 806 C C . LEU A 1 98 ? -17.875 2.793 0.314 1 98.75 98 LEU A C 1
ATOM 808 O O . LEU A 1 98 ? -17.875 4.023 0.414 1 98.75 98 LEU A O 1
ATOM 812 N N . VAL A 1 99 ? -16.906 2.012 0.734 1 98.62 99 VAL A N 1
ATOM 813 C CA . VAL A 1 99 ? -15.703 2.629 1.282 1 98.62 99 VAL A CA 1
ATOM 814 C C . VAL A 1 99 ? -15.047 3.51 0.223 1 98.62 99 VAL A C 1
ATOM 816 O O . VAL A 1 99 ? -14.672 4.652 0.5 1 98.62 99 VAL A O 1
ATOM 819 N N . GLY A 1 100 ? -14.875 2.969 -1.001 1 98.69 100 GLY A N 1
ATOM 820 C CA . GLY A 1 100 ? -14.297 3.736 -2.094 1 98.69 100 GLY A CA 1
ATOM 821 C C . GLY A 1 100 ? -15.047 5.023 -2.379 1 98.69 100 GLY A C 1
ATOM 822 O O . GLY A 1 100 ? -14.438 6.086 -2.523 1 98.69 100 GLY A O 1
ATOM 823 N N . ILE A 1 101 ? -16.359 5.004 -2.396 1 98.31 101 ILE A N 1
ATOM 824 C CA . ILE A 1 101 ? -17.188 6.164 -2.658 1 98.31 101 ILE A CA 1
ATOM 825 C C . ILE A 1 101 ? -17.031 7.184 -1.531 1 98.31 101 ILE A C 1
ATOM 827 O O . ILE A 1 101 ? -16.875 8.383 -1.786 1 98.31 101 ILE A O 1
ATOM 831 N N . ALA A 1 102 ? -17.062 6.691 -0.323 1 97.44 102 ALA A N 1
ATOM 832 C CA . ALA A 1 102 ? -16.922 7.566 0.837 1 97.44 102 ALA A CA 1
ATOM 833 C C . ALA A 1 102 ? -15.609 8.336 0.786 1 97.44 102 ALA A C 1
ATOM 835 O O . ALA A 1 102 ? -15.578 9.555 0.976 1 97.44 102 ALA A O 1
ATOM 836 N N . LEU A 1 103 ? -14.555 7.715 0.474 1 96.88 103 LEU A N 1
ATOM 837 C CA . LEU A 1 103 ? -13.227 8.32 0.482 1 96.88 103 LEU A CA 1
ATOM 838 C C . LEU A 1 103 ? -13.047 9.258 -0.706 1 96.88 103 LEU A C 1
ATOM 840 O O . LEU A 1 103 ? -12.438 10.32 -0.575 1 96.88 103 LEU A O 1
ATOM 844 N N . LEU A 1 104 ? -13.562 8.867 -1.833 1 97.06 104 LEU A N 1
ATOM 845 C CA . LEU A 1 104 ? -13.406 9.695 -3.021 1 97.06 104 LEU A CA 1
ATOM 846 C C . LEU A 1 104 ? -14.234 10.977 -2.9 1 97.06 104 LEU A C 1
ATOM 848 O O . LEU A 1 104 ? -13.758 12.062 -3.238 1 97.06 104 LEU A O 1
ATOM 852 N N . LEU A 1 105 ? -15.43 10.828 -2.359 1 95.75 105 LEU A N 1
ATOM 853 C CA . LEU A 1 105 ? -16.328 11.969 -2.289 1 95.75 105 LEU A CA 1
ATOM 854 C C . LEU A 1 105 ? -16.109 12.766 -1.009 1 95.75 105 LEU A C 1
ATOM 856 O O . LEU A 1 105 ? -16.547 13.914 -0.897 1 95.75 105 LEU A O 1
ATOM 860 N N . GLY A 1 106 ? -15.469 12.117 -0.063 1 92 106 GLY A N 1
ATOM 861 C CA . GLY A 1 106 ? -15.219 12.781 1.204 1 92 106 GLY A CA 1
ATOM 862 C C . GLY A 1 106 ? -16.438 12.828 2.107 1 92 106 GLY A C 1
ATOM 863 O O . GLY A 1 106 ? -16.625 13.789 2.859 1 92 106 GLY A O 1
ATOM 864 N N . ILE A 1 107 ? -17.312 11.867 1.88 1 91.88 107 ILE A N 1
ATOM 865 C CA . ILE A 1 107 ? -18.5 11.742 2.715 1 91.88 107 ILE A CA 1
ATOM 866 C C . ILE A 1 107 ? -18.375 10.531 3.633 1 91.88 107 ILE A C 1
ATOM 868 O O . ILE A 1 107 ? -17.938 9.461 3.201 1 91.88 107 ILE A O 1
ATOM 872 N N . PHE A 1 108 ? -18.641 10.719 4.918 1 93.25 108 PHE A N 1
ATOM 873 C CA . PHE A 1 108 ? -18.531 9.648 5.895 1 93.25 108 PHE A CA 1
ATOM 874 C C . PHE A 1 108 ? -17.125 9.047 5.875 1 93.25 108 PHE A C 1
ATOM 876 O O . PHE A 1 108 ? -16.969 7.828 5.832 1 93.25 108 PHE A O 1
ATOM 883 N N . VAL A 1 109 ? -16.141 9.906 5.809 1 93.81 109 VAL A N 1
ATOM 884 C CA . VAL A 1 109 ? -14.75 9.492 5.637 1 93.81 109 VAL A CA 1
ATOM 885 C C . VAL A 1 109 ? -14.32 8.625 6.82 1 93.81 109 VAL A C 1
ATOM 887 O O . VAL A 1 109 ? -13.688 7.586 6.637 1 93.81 109 VAL A O 1
ATOM 890 N N . ARG A 1 110 ? -14.625 8.992 8.031 1 92.69 110 ARG A N 1
ATOM 891 C CA . ARG A 1 110 ? -14.211 8.234 9.203 1 92.69 110 ARG A CA 1
ATOM 892 C C . ARG A 1 110 ? -14.812 6.836 9.195 1 92.69 110 ARG A C 1
ATOM 894 O O . ARG A 1 110 ? -14.133 5.859 9.516 1 92.69 110 ARG A O 1
ATOM 901 N N . LEU A 1 111 ? -16.109 6.773 8.828 1 95.44 111 LEU A N 1
ATOM 902 C CA . LEU A 1 111 ? -16.766 5.477 8.734 1 95.44 111 LEU A CA 1
ATOM 903 C C . LEU A 1 111 ? -16.141 4.629 7.633 1 95.44 111 LEU A C 1
ATOM 905 O O . LEU A 1 111 ? -15.883 3.436 7.824 1 95.44 111 LEU A O 1
ATOM 909 N N . GLY A 1 112 ? -15.977 5.27 6.488 1 97.38 112 GLY A N 1
ATOM 910 C CA . GLY A 1 112 ? -15.297 4.578 5.402 1 97.38 112 GLY A CA 1
ATOM 911 C C . GLY A 1 112 ? -13.914 4.09 5.777 1 97.38 112 GLY A C 1
ATOM 912 O O . GLY A 1 112 ? -13.547 2.953 5.48 1 97.38 112 GLY A O 1
ATOM 913 N N . ALA A 1 113 ? -13.188 4.945 6.449 1 97.06 113 ALA A N 1
ATOM 914 C CA . ALA A 1 113 ? -11.836 4.586 6.875 1 97.06 113 ALA A CA 1
ATOM 915 C C . ALA A 1 113 ? -11.859 3.41 7.848 1 97.06 113 ALA A C 1
ATOM 917 O O . ALA A 1 113 ? -11.047 2.49 7.738 1 97.06 113 ALA A O 1
ATOM 918 N N . PHE A 1 114 ? -12.781 3.453 8.773 1 97.38 114 PHE A N 1
ATOM 919 C CA . PHE A 1 114 ? -12.914 2.359 9.727 1 97.38 114 PHE A CA 1
ATOM 920 C C . PHE A 1 114 ? -13.281 1.063 9.023 1 97.38 114 PHE A C 1
ATOM 922 O O . PHE A 1 114 ? -12.664 0.023 9.25 1 97.38 114 PHE A O 1
ATOM 929 N N . GLY A 1 115 ? -14.281 1.127 8.172 1 98.25 115 GLY A N 1
ATOM 930 C CA . GLY A 1 115 ? -14.672 -0.049 7.414 1 98.25 115 GLY A CA 1
ATOM 931 C C . GLY A 1 115 ? -13.57 -0.586 6.527 1 98.25 115 GLY A C 1
ATOM 932 O O . GLY A 1 115 ? -13.359 -1.799 6.457 1 98.25 115 GLY A O 1
ATOM 933 N N . GLY A 1 116 ? -12.891 0.321 5.801 1 98.69 116 GLY A N 1
ATOM 934 C CA . GLY A 1 116 ? -11.766 -0.081 4.969 1 98.69 116 GLY A CA 1
ATOM 935 C C . GLY A 1 116 ? -10.641 -0.724 5.758 1 98.69 116 GLY A C 1
ATOM 936 O O . GLY A 1 116 ? -10.086 -1.737 5.336 1 98.69 116 GLY A O 1
ATOM 937 N N . ALA A 1 117 ? -10.328 -0.137 6.938 1 98.44 117 ALA A N 1
ATOM 938 C CA . ALA A 1 117 ? -9.281 -0.695 7.785 1 98.44 117 ALA A CA 1
ATOM 939 C C . ALA A 1 117 ? -9.648 -2.094 8.266 1 98.44 117 ALA A C 1
ATOM 941 O O . ALA A 1 117 ? -8.797 -2.982 8.336 1 98.44 117 ALA A O 1
ATOM 942 N N . LEU A 1 118 ? -10.875 -2.234 8.609 1 98.44 118 LEU A N 1
ATOM 943 C CA . LEU A 1 118 ? -11.352 -3.545 9.047 1 98.44 118 LEU A CA 1
ATOM 944 C C . LEU A 1 118 ? -11.219 -4.57 7.926 1 98.44 118 LEU A C 1
ATOM 946 O O . LEU A 1 118 ? -10.727 -5.676 8.148 1 98.44 118 LEU A O 1
ATOM 950 N N . MET A 1 119 ? -11.617 -4.207 6.746 1 98.56 119 MET A N 1
ATOM 951 C CA . MET A 1 119 ? -11.516 -5.109 5.605 1 98.56 119 MET A CA 1
ATOM 952 C C . MET A 1 119 ? -10.062 -5.457 5.316 1 98.56 119 MET A C 1
ATOM 954 O O . MET A 1 119 ? -9.727 -6.625 5.094 1 98.56 119 MET A O 1
ATOM 958 N N . MET A 1 120 ? -9.211 -4.457 5.371 1 98.62 120 MET A N 1
ATOM 959 C CA . MET A 1 120 ? -7.797 -4.699 5.109 1 98.62 120 MET A CA 1
ATOM 960 C C . MET A 1 120 ? -7.199 -5.625 6.164 1 98.62 120 MET A C 1
ATOM 962 O O . MET A 1 120 ? -6.301 -6.414 5.867 1 98.62 120 MET A O 1
ATOM 966 N N . THR A 1 121 ? -7.641 -5.516 7.406 1 98.44 121 THR A N 1
ATOM 967 C CA . THR A 1 121 ? -7.176 -6.398 8.469 1 98.44 121 THR A CA 1
ATOM 968 C C . THR A 1 121 ? -7.551 -7.848 8.172 1 98.44 121 THR A C 1
ATOM 970 O O . THR A 1 121 ? -6.734 -8.758 8.352 1 98.44 121 THR A O 1
ATOM 973 N N . PHE A 1 122 ? -8.727 -8.109 7.621 1 97.75 122 PHE A N 1
ATOM 974 C CA . PHE A 1 122 ? -9.141 -9.461 7.262 1 97.75 122 PHE A CA 1
ATOM 975 C C . PHE A 1 122 ? -8.32 -9.984 6.09 1 97.75 122 PHE A C 1
ATOM 977 O O . PHE A 1 122 ? -7.941 -11.156 6.062 1 97.75 122 PHE A O 1
ATOM 984 N N . TYR A 1 123 ? -8.117 -9.086 5.137 1 97.62 123 TYR A N 1
ATOM 985 C CA . TYR A 1 123 ? -7.297 -9.492 3.998 1 97.62 123 TYR A CA 1
ATOM 986 C C . TYR A 1 123 ? -5.875 -9.82 4.438 1 97.62 123 TYR A C 1
ATOM 988 O O . TYR A 1 123 ? -5.254 -10.742 3.908 1 97.62 123 TYR A O 1
ATOM 996 N N . TRP A 1 124 ? -5.387 -9.062 5.398 1 97.94 124 TRP A N 1
ATOM 997 C CA . TRP A 1 124 ? -4.074 -9.32 5.98 1 97.94 124 TRP A CA 1
ATOM 998 C C . TRP A 1 124 ? -4.031 -10.688 6.648 1 97.94 124 TRP A C 1
ATOM 1000 O O . TRP A 1 124 ? -3.104 -11.469 6.422 1 97.94 124 TRP A O 1
ATOM 1010 N N . LEU A 1 125 ? -4.992 -11.055 7.402 1 97.5 125 LEU A N 1
ATOM 1011 C CA . LEU A 1 125 ? -5.066 -12.352 8.062 1 97.5 125 LEU A CA 1
ATOM 1012 C C . LEU A 1 125 ? -5.105 -13.484 7.035 1 97.5 125 LEU A C 1
ATOM 1014 O O . LEU A 1 125 ? -4.52 -14.547 7.25 1 97.5 125 LEU A O 1
ATOM 1018 N N . ALA A 1 126 ? -5.762 -13.25 5.938 1 97.31 126 ALA A N 1
ATOM 1019 C CA . ALA A 1 126 ? -5.934 -14.266 4.902 1 97.31 126 ALA A CA 1
ATOM 1020 C C . ALA A 1 126 ? -4.656 -14.438 4.086 1 97.31 126 ALA A C 1
ATOM 1022 O O . ALA A 1 126 ? -4.484 -15.453 3.402 1 97.31 126 ALA A O 1
ATOM 1023 N N . SER A 1 127 ? -3.781 -13.508 4.203 1 96.88 127 SER A N 1
ATOM 1024 C CA . SER A 1 127 ? -2.615 -13.492 3.326 1 96.88 127 SER A CA 1
ATOM 1025 C C . SER A 1 127 ? -1.445 -14.25 3.949 1 96.88 127 SER A C 1
ATOM 1027 O O . SER A 1 127 ? -0.416 -14.453 3.301 1 96.88 127 SER A O 1
ATOM 1029 N N . PHE A 1 128 ? -1.603 -14.781 5.152 1 95.56 128 PHE A N 1
ATOM 1030 C CA . PHE A 1 128 ? -0.513 -15.5 5.801 1 95.56 128 PHE A CA 1
ATOM 1031 C C . PHE A 1 128 ? -0.351 -16.891 5.203 1 95.56 128 PHE A C 1
ATOM 1033 O O . PHE A 1 128 ? -1.336 -17.531 4.82 1 95.56 128 PHE A O 1
ATOM 1040 N N . PRO A 1 129 ? 0.913 -17.422 5.297 1 96.38 129 PRO A N 1
ATOM 1041 C CA . PRO A 1 129 ? 2.154 -16.719 5.602 1 96.38 129 PRO A CA 1
ATOM 1042 C C . PRO A 1 129 ? 2.531 -15.703 4.52 1 96.38 129 PRO A C 1
ATOM 1044 O O . PRO A 1 129 ? 2.189 -15.883 3.35 1 96.38 129 PRO A O 1
ATOM 1047 N N . LEU A 1 130 ? 3.201 -14.641 4.898 1 94.62 130 LEU A N 1
ATOM 1048 C CA . LEU A 1 130 ? 3.615 -13.594 3.963 1 94.62 130 LEU A CA 1
ATOM 1049 C C . LEU A 1 130 ? 4.902 -13.992 3.246 1 94.62 130 LEU A C 1
ATOM 1051 O O . LEU A 1 130 ? 5.848 -14.469 3.877 1 94.62 130 LEU A O 1
ATOM 1055 N N . THR A 1 131 ? 4.895 -13.836 1.983 1 85.62 131 THR A N 1
ATOM 1056 C CA . THR A 1 131 ? 6.027 -14.281 1.183 1 85.62 131 THR A CA 1
ATOM 1057 C C . THR A 1 131 ? 7.195 -13.305 1.298 1 85.62 131 THR A C 1
ATOM 1059 O O . THR A 1 131 ? 8.352 -13.727 1.378 1 85.62 131 THR A O 1
ATOM 1062 N N . ASP A 1 132 ? 6.969 -12.047 1.322 1 86.06 132 ASP A N 1
ATOM 1063 C CA . ASP A 1 132 ? 8.047 -11.07 1.226 1 86.06 132 ASP A CA 1
ATOM 1064 C C . ASP A 1 132 ? 8.055 -10.133 2.434 1 86.06 132 ASP A C 1
ATOM 1066 O O . ASP A 1 132 ? 8.555 -9.008 2.355 1 86.06 132 ASP A O 1
ATOM 1070 N N . ALA A 1 133 ? 7.438 -10.617 3.543 1 91.5 133 ALA A N 1
ATOM 1071 C CA . ALA A 1 133 ? 7.344 -9.812 4.758 1 91.5 133 ALA A CA 1
ATOM 1072 C C . ALA A 1 133 ? 7.238 -10.695 5.996 1 91.5 133 ALA A C 1
ATOM 1074 O O . ALA A 1 133 ? 6.832 -11.852 5.906 1 91.5 133 ALA A O 1
ATOM 1075 N N . PHE A 1 134 ? 7.715 -10.164 7.082 1 90.12 134 PHE A N 1
ATOM 1076 C CA . PHE A 1 134 ? 7.559 -10.891 8.336 1 90.12 134 PHE A CA 1
ATOM 1077 C C . PHE A 1 134 ? 6.145 -10.734 8.875 1 90.12 134 PHE A C 1
ATOM 1079 O O . PHE A 1 134 ? 5.441 -11.727 9.086 1 90.12 134 PHE A O 1
ATOM 1086 N N . VAL A 1 135 ? 5.676 -9.594 9.078 1 93.62 135 VAL A N 1
ATOM 1087 C CA . VAL A 1 135 ? 4.344 -9.359 9.625 1 93.62 135 VAL A CA 1
ATOM 1088 C C . VAL A 1 135 ? 3.664 -8.227 8.867 1 93.62 135 VAL A C 1
ATOM 1090 O O . VAL A 1 135 ? 2.443 -8.234 8.688 1 93.62 135 VAL A O 1
ATOM 1093 N N . ILE A 1 136 ? 4.43 -7.316 8.289 1 96.69 136 ILE A N 1
ATOM 1094 C CA . ILE A 1 136 ? 3.877 -6.094 7.719 1 96.69 136 ILE A CA 1
ATOM 1095 C C . ILE A 1 136 ? 3.879 -6.188 6.195 1 96.69 136 ILE A C 1
ATOM 1097 O O . ILE A 1 136 ? 4.934 -6.086 5.562 1 96.69 136 ILE A O 1
ATOM 1101 N N . ASP A 1 137 ? 2.725 -6.426 5.688 1 96.25 137 ASP A N 1
ATOM 1102 C CA . ASP A 1 137 ? 2.576 -6.309 4.242 1 96.25 137 ASP A CA 1
ATOM 1103 C C . ASP A 1 137 ? 1.75 -5.078 3.873 1 96.25 137 ASP A C 1
ATOM 1105 O O . ASP A 1 137 ? 1.504 -4.215 4.719 1 96.25 137 ASP A O 1
ATOM 1109 N N . PHE A 1 138 ? 1.375 -4.941 2.623 1 96.81 138 PHE A N 1
ATOM 1110 C CA . PHE A 1 138 ? 0.739 -3.707 2.176 1 96.81 138 PHE A CA 1
ATOM 1111 C C . PHE A 1 138 ? -0.638 -3.547 2.809 1 96.81 138 PHE A C 1
ATOM 1113 O O . PHE A 1 138 ? -1.143 -2.43 2.938 1 96.81 138 PHE A O 1
ATOM 1120 N N . HIS A 1 139 ? -1.303 -4.68 3.23 1 98.06 139 HIS A N 1
ATOM 1121 C CA . HIS A 1 139 ? -2.596 -4.566 3.893 1 98.06 139 HIS A CA 1
ATOM 1122 C C . HIS A 1 139 ? -2.482 -3.764 5.184 1 98.06 139 HIS A C 1
ATOM 1124 O O . HIS A 1 139 ? -3.301 -2.877 5.445 1 98.06 139 HIS A O 1
ATOM 1130 N N . LEU A 1 140 ? -1.442 -4.105 5.906 1 97.69 140 LEU A N 1
ATOM 1131 C CA . LEU A 1 140 ? -1.269 -3.4 7.172 1 97.69 140 LEU A CA 1
ATOM 1132 C C . LEU A 1 140 ? -0.872 -1.947 6.938 1 97.69 140 LEU A C 1
ATOM 1134 O O . LEU A 1 140 ? -1.266 -1.062 7.699 1 97.69 140 LEU A O 1
ATOM 1138 N N . VAL A 1 141 ? -0.077 -1.724 5.91 1 98.06 141 VAL A N 1
ATOM 1139 C CA . VAL A 1 141 ? 0.24 -0.348 5.543 1 98.06 141 VAL A CA 1
ATOM 1140 C C . VAL A 1 141 ? -1.047 0.412 5.227 1 98.06 141 VAL A C 1
ATOM 1142 O O . VAL A 1 141 ? -1.235 1.543 5.684 1 98.06 141 VAL A O 1
ATOM 1145 N N . TYR A 1 142 ? -1.95 -0.206 4.504 1 98.5 142 TYR A N 1
ATOM 1146 C CA . TYR A 1 142 ? -3.221 0.42 4.152 1 98.5 142 TYR A CA 1
ATOM 1147 C C . TYR A 1 142 ? -4.059 0.684 5.398 1 98.5 142 TYR A C 1
ATOM 1149 O O . TYR A 1 142 ? -4.762 1.693 5.477 1 98.5 142 TYR A O 1
ATOM 1157 N N . VAL A 1 143 ? -3.99 -0.213 6.371 1 98.19 143 VAL A N 1
ATOM 1158 C CA . VAL A 1 143 ? -4.727 -0.012 7.617 1 98.19 143 VAL A CA 1
ATOM 1159 C C . VAL A 1 143 ? -4.266 1.281 8.281 1 98.19 143 VAL A C 1
ATOM 1161 O O . VAL A 1 143 ? -5.09 2.123 8.656 1 98.19 143 VAL A O 1
ATOM 1164 N N . LEU A 1 144 ? -3.018 1.435 8.352 1 96.56 144 LEU A N 1
ATOM 1165 C CA . LEU A 1 144 ? -2.484 2.619 9.016 1 96.56 144 LEU A CA 1
ATOM 1166 C C . LEU A 1 144 ? -2.789 3.877 8.211 1 96.56 144 LEU A C 1
ATOM 1168 O O . LEU A 1 144 ? -3.076 4.934 8.781 1 96.56 144 LEU A O 1
ATOM 1172 N N . LEU A 1 145 ? -2.645 3.727 6.949 1 97.12 145 LEU A N 1
ATOM 1173 C CA . LEU A 1 145 ? -2.971 4.84 6.062 1 97.12 145 LEU A CA 1
ATOM 1174 C C . LEU A 1 145 ? -4.422 5.266 6.234 1 97.12 145 LEU A C 1
ATOM 1176 O O . LEU A 1 145 ? -4.719 6.461 6.328 1 97.12 145 LEU A O 1
ATOM 1180 N N . LEU A 1 146 ? -5.316 4.332 6.324 1 97.12 146 LEU A N 1
ATOM 1181 C CA . LEU A 1 146 ? -6.734 4.613 6.504 1 97.12 146 LEU A CA 1
ATOM 1182 C C . LEU A 1 146 ? -6.996 5.242 7.871 1 97.12 146 LEU A C 1
ATOM 1184 O O . LEU A 1 146 ? -7.867 6.102 8.008 1 97.12 146 LEU A O 1
ATOM 1188 N N . PHE A 1 147 ? -6.285 4.758 8.797 1 91.88 147 PHE A N 1
ATOM 1189 C CA . PHE A 1 147 ? -6.375 5.391 10.109 1 91.88 147 PHE A CA 1
ATOM 1190 C C . PHE A 1 147 ? -5.969 6.855 10.031 1 91.88 147 PHE A C 1
ATOM 1192 O O . PHE A 1 147 ? -6.621 7.719 10.625 1 91.88 147 PHE A O 1
ATOM 1199 N N . ALA A 1 148 ? -4.891 7.125 9.32 1 90.06 148 ALA A N 1
ATOM 1200 C CA . ALA A 1 148 ? -4.438 8.5 9.148 1 90.06 148 ALA A CA 1
ATOM 1201 C C . ALA A 1 148 ? -5.504 9.344 8.453 1 90.06 148 ALA A C 1
ATOM 1203 O O . ALA A 1 148 ? -5.789 10.469 8.883 1 90.06 148 ALA A O 1
ATOM 1204 N N . VAL A 1 149 ? -6.055 8.805 7.449 1 91.44 149 VAL A N 1
ATOM 1205 C CA . VAL A 1 149 ? -7.09 9.5 6.695 1 91.44 149 VAL A CA 1
ATOM 1206 C C . VAL A 1 149 ? -8.305 9.758 7.59 1 91.44 149 VAL A C 1
ATOM 1208 O O . VAL A 1 149 ? -8.875 10.844 7.574 1 91.44 149 VAL A O 1
ATOM 1211 N N . GLY A 1 150 ?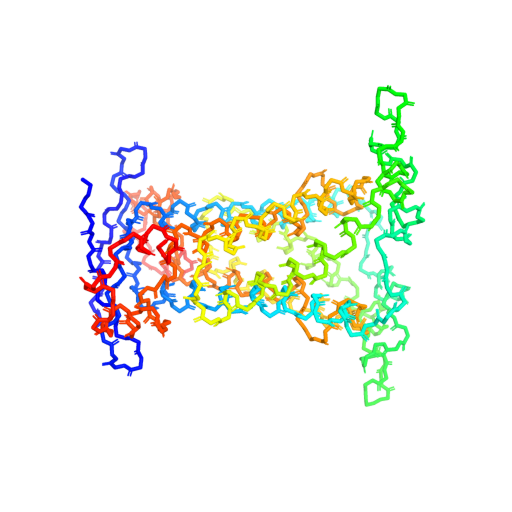 -8.656 8.734 8.352 1 88 150 GLY A N 1
ATOM 1212 C CA . GLY A 1 150 ? -9.789 8.859 9.25 1 88 150 GLY A CA 1
ATOM 1213 C C . GLY A 1 150 ? -9.562 9.867 10.367 1 88 150 GLY A C 1
ATOM 1214 O O . GLY A 1 150 ? -10.492 10.562 10.773 1 88 150 GLY A O 1
ATOM 1215 N N . ALA A 1 151 ? -8.367 9.812 10.883 1 79.44 151 ALA A N 1
ATOM 1216 C CA . ALA A 1 151 ? -8.023 10.703 11.992 1 79.44 151 ALA A CA 1
ATOM 1217 C C . ALA A 1 151 ? -8.078 12.164 11.547 1 79.44 151 ALA A C 1
ATOM 1219 O O . ALA A 1 151 ? -8.328 13.062 12.367 1 79.44 151 ALA A O 1
ATOM 1220 N N . PHE A 1 152 ? -7.684 12.297 10.383 1 70.38 152 PHE A N 1
ATOM 1221 C CA . PHE A 1 152 ? -7.691 13.672 9.891 1 70.38 152 PHE A CA 1
ATOM 1222 C C . PHE A 1 152 ? -9.078 14.062 9.398 1 70.38 152 PHE A C 1
ATOM 1224 O O . PHE A 1 152 ? -9.336 15.234 9.125 1 70.38 152 PHE A O 1
ATOM 1231 N N . GLY A 1 153 ? -10.047 13.148 9.742 1 55.22 153 GLY A N 1
ATOM 1232 C CA . GLY A 1 153 ? -11.43 13.445 9.398 1 55.22 153 GLY A CA 1
ATOM 1233 C C . GLY A 1 153 ? -11.562 14.453 8.273 1 55.22 153 GLY A C 1
ATOM 1234 O O . GLY A 1 153 ? -11.094 15.586 8.391 1 55.22 153 GLY A O 1
ATOM 1235 N N . ALA A 1 154 ? -11.406 13.852 7.027 1 48.5 154 ALA A N 1
ATOM 1236 C CA . ALA A 1 154 ? -11.547 14.492 5.719 1 48.5 154 ALA A CA 1
ATOM 1237 C C . ALA A 1 154 ? -12.602 15.594 5.758 1 48.5 154 ALA A C 1
ATOM 1239 O O . ALA A 1 154 ? -13 16.125 4.715 1 48.5 154 ALA A O 1
ATOM 1240 N N . GLY A 1 155 ? -13.539 15.492 6.598 1 42.06 155 GLY A N 1
ATOM 1241 C CA . GLY A 1 155 ? -14.727 16.203 6.16 1 42.06 155 GLY A CA 1
ATOM 1242 C C . GLY A 1 155 ? -14.414 17.516 5.457 1 42.06 155 GLY A C 1
ATOM 1243 O O . GLY A 1 155 ? -14.977 17.812 4.402 1 42.06 155 GLY A O 1
ATOM 1244 N N . ARG A 1 156 ? -14 18.5 6.191 1 43.12 156 ARG A N 1
ATOM 1245 C CA . ARG A 1 156 ? -14.266 19.875 5.789 1 43.12 156 ARG A CA 1
ATOM 1246 C C . ARG A 1 156 ? -13.359 20.297 4.645 1 43.12 156 ARG A C 1
ATOM 1248 O O . ARG A 1 156 ? -13.289 21.484 4.309 1 43.12 156 ARG A O 1
ATOM 1255 N N . ILE A 1 157 ? -12.414 19.5 4.336 1 40.03 157 ILE A N 1
ATOM 1256 C CA . ILE A 1 157 ? -11.562 20.109 3.322 1 40.03 157 ILE A CA 1
ATOM 1257 C C . ILE A 1 157 ? -12.383 20.391 2.062 1 40.03 157 ILE A C 1
ATOM 1259 O O . ILE A 1 157 ? -12.422 21.516 1.58 1 40.03 157 ILE A O 1
ATOM 1263 N N . LEU A 1 158 ? -12.203 19.641 0.914 1 40.12 158 LEU A N 1
ATOM 1264 C CA . LEU A 1 158 ? -12.961 19.875 -0.313 1 40.12 158 LEU A CA 1
ATOM 1265 C C . LEU A 1 158 ? -14.344 19.25 -0.225 1 40.12 158 LEU A C 1
ATOM 1267 O O . LEU A 1 158 ? -15.125 19.328 -1.177 1 40.12 158 LEU A O 1
ATOM 1271 N N . GLY A 1 159 ? -14.555 18.266 0.625 1 35.47 159 GLY A N 1
ATOM 1272 C CA . GLY A 1 159 ? -15.805 17.547 0.398 1 35.47 159 GLY A CA 1
ATOM 1273 C C . GLY A 1 159 ? -17.031 18.422 0.608 1 35.47 159 GLY A C 1
ATOM 1274 O O . GLY A 1 159 ? -16.938 19.516 1.167 1 35.47 159 GLY A O 1
ATOM 1275 N N . LEU A 1 160 ? -18.141 17.984 -0.054 1 38.78 160 LEU A N 1
ATOM 1276 C CA . LEU A 1 160 ? -19.547 18.359 0.069 1 38.78 160 LEU A CA 1
ATOM 1277 C C . LEU A 1 160 ? -19.938 18.516 1.534 1 38.78 160 LEU A C 1
ATOM 1279 O O . LEU A 1 160 ? -21.047 18.953 1.838 1 38.78 160 LEU A O 1
ATOM 1283 N N . ASP A 1 161 ? -19.172 17.938 2.342 1 38.81 161 ASP A N 1
ATOM 1284 C CA . ASP A 1 161 ? -19.641 18.062 3.721 1 38.81 161 ASP A CA 1
ATOM 1285 C C . ASP A 1 161 ? -19.484 19.5 4.219 1 38.81 161 ASP A C 1
ATOM 1287 O O . ASP A 1 161 ? -20.312 19.984 5.004 1 38.81 161 ASP A O 1
ATOM 1291 N N . ALA A 1 162 ? -18.391 20.141 3.883 1 38.44 162 ALA A N 1
ATOM 1292 C CA . ALA A 1 162 ? -18.422 21.562 4.18 1 38.44 162 ALA A CA 1
ATOM 1293 C C . ALA A 1 162 ? -19.562 22.25 3.451 1 38.44 162 ALA A C 1
ATOM 1295 O O . ALA A 1 162 ? -20.219 23.141 4.004 1 38.44 162 ALA A O 1
ATOM 1296 N N . TYR A 1 163 ? -19.609 21.828 2.148 1 37.66 163 TYR A N 1
ATOM 1297 C CA . TYR A 1 163 ? -20.766 22.391 1.441 1 37.66 163 TYR A CA 1
ATOM 1298 C C . TYR A 1 163 ? -22.062 21.906 2.062 1 37.66 163 TYR A C 1
ATOM 1300 O O . TYR A 1 163 ? -23.031 22.672 2.184 1 37.66 163 TYR A O 1
ATOM 1308 N N . LEU A 1 164 ? -22.031 20.594 2.408 1 36.16 164 LEU A N 1
ATOM 1309 C CA . LEU A 1 164 ? -23.281 20.141 3.006 1 36.16 164 LEU A CA 1
ATOM 1310 C C . LEU A 1 164 ? -23.469 20.719 4.398 1 36.16 164 LEU A C 1
ATOM 1312 O O . LEU A 1 164 ? -24.609 20.969 4.828 1 36.16 164 LEU A O 1
ATOM 1316 N N . GLU A 1 165 ? -22.312 20.828 5.039 1 36.66 165 GLU A N 1
ATOM 1317 C CA . GLU A 1 165 ? -22.438 21.469 6.344 1 36.66 165 GLU A CA 1
ATOM 1318 C C . GLU A 1 165 ? -22.844 22.938 6.207 1 36.66 165 GLU A C 1
ATOM 1320 O O . GLU A 1 165 ? -23.547 23.469 7.062 1 36.66 165 GLU A O 1
ATOM 1325 N N . GLU A 1 166 ? -22.219 23.594 5.211 1 37 166 GLU A N 1
ATOM 1326 C CA . GLU A 1 166 ? -22.734 24.938 5.012 1 37 166 GLU A CA 1
ATOM 1327 C C . GLU A 1 166 ? -24.172 24.906 4.48 1 37 166 GLU A C 1
ATOM 1329 O O . GLU A 1 166 ? -24.828 25.953 4.383 1 37 166 GLU A O 1
ATOM 1334 N N . LEU A 1 167 ? -24.422 23.797 3.775 1 33.66 167 LEU A N 1
ATOM 1335 C CA . LEU A 1 167 ? -25.844 23.844 3.447 1 33.66 167 LEU A CA 1
ATOM 1336 C C . LEU A 1 167 ? -26.688 23.75 4.707 1 33.66 167 LEU A C 1
ATOM 1338 O O . LEU A 1 167 ? -26.266 23.172 5.707 1 33.66 167 LEU A O 1
ATOM 1342 N N . GLU A 1 168 ? -27.703 24.578 4.797 1 35.47 168 GLU A N 1
ATOM 1343 C CA . GLU A 1 168 ? -28.75 24.859 5.785 1 35.47 168 GLU A CA 1
ATOM 1344 C C . GLU A 1 168 ? -29.219 23.578 6.461 1 35.47 168 GLU A C 1
ATOM 1346 O O . GLU A 1 168 ? -30.078 23.625 7.355 1 35.47 168 GLU A O 1
ATOM 1351 N N . ILE A 1 169 ? -28.875 22.438 5.816 1 36.62 169 ILE A N 1
ATOM 1352 C CA . ILE A 1 169 ? -29.703 21.328 6.297 1 36.62 169 ILE A CA 1
ATOM 1353 C C . ILE A 1 169 ? -29.156 20.828 7.637 1 36.62 169 ILE A C 1
ATOM 1355 O O . ILE A 1 169 ? -29.906 20.281 8.445 1 36.62 169 ILE A O 1
ATOM 1359 N N . VAL A 1 170 ? -27.859 20.828 7.879 1 41.31 170 VAL A N 1
ATOM 1360 C CA . VAL A 1 170 ? -27.422 20.297 9.164 1 41.31 170 VAL A CA 1
ATOM 1361 C C . VAL A 1 170 ? -27.797 21.266 10.281 1 41.31 170 VAL A C 1
ATOM 1363 O O . VAL A 1 170 ? -27.641 20.953 11.461 1 41.31 170 VAL A O 1
ATOM 1366 N N . GLU A 1 171 ? -27.922 22.531 10.078 1 39.44 171 GLU A N 1
ATOM 1367 C CA . GLU A 1 171 ? -28.5 23.344 11.141 1 39.44 171 GLU A CA 1
ATOM 1368 C C . GLU A 1 171 ? -29.781 22.719 11.68 1 39.44 171 GLU A C 1
ATOM 1370 O O . GLU A 1 171 ? -30.156 22.953 12.836 1 39.44 171 GLU A O 1
ATOM 1375 N N . LYS A 1 172 ? -30.516 21.953 10.719 1 42.31 172 LYS A N 1
ATOM 1376 C CA . LYS A 1 172 ? -31.828 21.484 11.172 1 42.31 172 LYS A CA 1
ATOM 1377 C C . LYS A 1 172 ? -31.719 20.125 11.852 1 42.31 172 LYS A C 1
ATOM 1379 O O . LYS A 1 172 ? -32.5 19.797 12.75 1 42.31 172 LYS A O 1
ATOM 1384 N N . TYR A 1 173 ? -30.797 19.156 11.367 1 39.78 173 TYR A N 1
ATOM 1385 C CA . TYR A 1 173 ? -30.75 17.875 12.055 1 39.78 173 TYR A CA 1
ATOM 1386 C C . TYR A 1 173 ? -29.359 17.609 12.625 1 39.78 173 TYR A C 1
ATOM 1388 O O . TYR A 1 173 ? -28.484 17.094 11.93 1 39.78 173 TYR A O 1
ATOM 1396 N N . PRO A 1 174 ? -28.938 18.062 13.805 1 40.94 174 PRO A N 1
ATOM 1397 C CA . PRO A 1 174 ? -27.672 18 14.531 1 40.94 174 PRO A CA 1
ATOM 1398 C C . PRO A 1 174 ? -27.125 16.578 14.648 1 40.94 174 PRO A C 1
ATOM 1400 O O . PRO A 1 174 ? -25.922 16.391 14.844 1 40.94 174 PRO A O 1
ATOM 1403 N N . GLN A 1 175 ? -27.984 15.57 14.664 1 42.41 175 GLN A N 1
ATOM 1404 C CA . GLN A 1 175 ? -27.531 14.203 14.93 1 42.41 175 GLN A CA 1
ATOM 1405 C C . GLN A 1 175 ? -26.609 13.703 13.82 1 42.41 175 GLN A C 1
ATOM 1407 O O . GLN A 1 175 ? -25.828 12.781 14.023 1 42.41 175 GLN A O 1
ATOM 1412 N N . LEU A 1 176 ? -26.797 14.203 12.648 1 36.97 176 LEU A N 1
ATOM 1413 C CA . LEU A 1 176 ? -26.016 13.711 11.508 1 36.97 176 LEU A CA 1
ATOM 1414 C C . LEU A 1 176 ? -24.562 14.141 11.609 1 36.97 176 LEU A C 1
ATOM 1416 O O . LEU A 1 176 ? -23.719 13.648 10.859 1 36.97 176 LEU A O 1
ATOM 1420 N N . ARG A 1 177 ? -24.156 15.109 12.367 1 41.72 177 ARG A N 1
ATOM 1421 C CA . ARG A 1 177 ? -22.766 15.492 12.609 1 41.72 177 ARG A CA 1
ATOM 1422 C C . ARG A 1 177 ? -21.938 14.297 13.062 1 41.72 177 ARG A C 1
ATOM 1424 O O . ARG A 1 177 ? -20.734 14.211 12.766 1 41.72 177 ARG A O 1
ATOM 1431 N N . LEU A 1 178 ? -22.547 13.43 13.883 1 40.53 178 LEU A N 1
ATOM 1432 C CA . LEU A 1 178 ? -21.859 12.25 14.414 1 40.53 178 LEU A CA 1
ATOM 1433 C C . LEU A 1 178 ? -21.469 11.305 13.281 1 40.53 178 LEU A C 1
ATOM 1435 O O . LEU A 1 178 ? -20.453 10.617 13.367 1 40.53 178 LEU A O 1
ATOM 1439 N N . LEU A 1 179 ? -22.312 11.133 12.281 1 39.62 179 LEU A N 1
ATOM 1440 C CA . LEU A 1 179 ? -22.078 10.211 11.18 1 39.62 179 LEU A CA 1
ATOM 1441 C C . LEU A 1 179 ? -21.156 10.828 10.133 1 39.62 179 LEU A C 1
ATOM 1443 O O . LEU A 1 179 ? -20.391 10.125 9.477 1 39.62 179 LEU A O 1
ATOM 1447 N N . LEU A 1 180 ? -21.281 12.086 9.891 1 40.78 180 LEU A N 1
ATOM 1448 C CA . LEU A 1 180 ? -20.531 12.727 8.82 1 40.78 180 LEU A CA 1
ATOM 1449 C C . LEU A 1 180 ? -19.141 13.133 9.297 1 40.78 180 LEU A C 1
ATOM 1451 O O . LEU A 1 180 ? -18.266 13.469 8.492 1 40.78 180 LEU A O 1
ATOM 1455 N N . GLY A 1 181 ? -18.859 13.359 10.562 1 38.66 181 GLY A N 1
ATOM 1456 C CA . GLY A 1 181 ? -17.562 13.727 11.086 1 38.66 181 GLY A CA 1
ATOM 1457 C C . GLY A 1 181 ? -16.672 12.523 11.359 1 38.66 181 GLY A C 1
ATOM 1458 O O . GLY A 1 181 ? -17.172 11.414 11.555 1 38.66 181 GLY A O 1
ATOM 1459 N N . MET B 1 1 ? -7.254 21.234 24.578 1 31.25 1 MET B N 1
ATOM 1460 C CA . MET B 1 1 ? -6.871 20.609 23.312 1 31.25 1 MET B CA 1
ATOM 1461 C C . MET B 1 1 ? -7.168 21.547 22.141 1 31.25 1 MET B C 1
ATOM 1463 O O . MET B 1 1 ? -8.328 21.844 21.859 1 31.25 1 MET B O 1
ATOM 1467 N N . SER B 1 2 ? -6.227 22.391 21.859 1 32.91 2 SER B N 1
ATOM 1468 C CA . SER B 1 2 ? -6.559 23.531 21 1 32.91 2 SER B CA 1
ATOM 1469 C C . SER B 1 2 ? -6.906 23.078 19.594 1 32.91 2 SER B C 1
ATOM 1471 O O . SER B 1 2 ? -6.113 22.391 18.938 1 32.91 2 SER B O 1
ATOM 1473 N N . SER B 1 3 ? -8.125 22.781 19.406 1 39.47 3 SER B N 1
ATOM 1474 C CA . SER B 1 3 ? -8.688 22.594 18.078 1 39.47 3 SER B CA 1
ATOM 1475 C C . SER B 1 3 ? -8.273 23.719 17.125 1 39.47 3 SER B C 1
ATOM 1477 O O . SER B 1 3 ? -8.484 24.891 17.422 1 39.47 3 SER B O 1
ATOM 1479 N N . ARG B 1 4 ? -7.094 23.672 16.594 1 47.69 4 ARG B N 1
ATOM 1480 C CA . ARG B 1 4 ? -6.723 24.781 15.719 1 47.69 4 ARG B CA 1
ATOM 1481 C C . ARG B 1 4 ? -7.289 24.594 14.32 1 47.69 4 ARG B C 1
ATOM 1483 O O . ARG B 1 4 ? -7.449 23.469 13.852 1 47.69 4 ARG B O 1
ATOM 1490 N N . LYS B 1 5 ? -7.988 25.609 13.875 1 47.47 5 LYS B N 1
ATOM 1491 C CA . LYS B 1 5 ? -8.594 25.75 12.555 1 47.47 5 LYS B CA 1
ATOM 1492 C C . LYS B 1 5 ? -7.523 25.969 11.484 1 47.47 5 LYS B C 1
ATOM 1494 O O . LYS B 1 5 ? -6.684 26.859 11.609 1 47.47 5 LYS B O 1
ATOM 1499 N N . LEU B 1 6 ? -6.977 24.906 10.953 1 45.09 6 LEU B N 1
ATOM 1500 C CA . LEU B 1 6 ? -6.031 25.094 9.859 1 45.09 6 LEU B CA 1
ATOM 1501 C C . LEU B 1 6 ? -6.727 25.688 8.633 1 45.09 6 LEU B C 1
ATOM 1503 O O . LEU B 1 6 ? -7.672 25.094 8.109 1 45.09 6 LEU B O 1
ATOM 1507 N N . GLU B 1 7 ? -6.637 26.969 8.438 1 42.59 7 GLU B N 1
ATOM 1508 C CA . GLU B 1 7 ? -7.117 27.609 7.215 1 42.59 7 GLU B CA 1
ATOM 1509 C C . GLU B 1 7 ? -6.176 27.344 6.043 1 42.59 7 GLU B C 1
ATOM 1511 O O . GLU B 1 7 ? -4.996 27.672 6.102 1 42.59 7 GLU B O 1
ATOM 1516 N N . SER B 1 8 ? -6.238 26.188 5.465 1 45.47 8 SER B N 1
ATOM 1517 C CA . SER B 1 8 ? -5.418 26.016 4.27 1 45.47 8 SER B CA 1
ATOM 1518 C C . SER B 1 8 ? -6.176 26.453 3.018 1 45.47 8 SER B C 1
ATOM 1520 O O . SER B 1 8 ? -7.41 26.422 2.99 1 45.47 8 SER B O 1
ATOM 1522 N N . GLU B 1 9 ? -5.566 27.312 2.193 1 42.25 9 GLU B N 1
ATOM 1523 C CA . GLU B 1 9 ? -6.129 27.688 0.899 1 42.25 9 GLU B CA 1
ATOM 1524 C C . GLU B 1 9 ? -5.863 26.609 -0.15 1 42.25 9 GLU B C 1
ATOM 1526 O O . GLU B 1 9 ? -4.711 26.266 -0.417 1 42.25 9 GLU B O 1
ATOM 1531 N N . ILE B 1 10 ? -6.754 25.828 -0.279 1 43.53 10 ILE B N 1
ATOM 1532 C CA . ILE B 1 10 ? -6.691 24.938 -1.431 1 43.53 10 ILE B CA 1
ATOM 1533 C C . ILE B 1 10 ? -7.523 25.5 -2.574 1 43.53 10 ILE B C 1
ATOM 1535 O O . ILE B 1 10 ? -8.719 25.75 -2.416 1 43.53 10 ILE B O 1
ATOM 1539 N N . PHE B 1 11 ? -6.984 25.609 -3.799 1 47.94 11 PHE B N 1
ATOM 1540 C CA . PHE B 1 11 ? -7.52 26.281 -4.973 1 47.94 11 PHE B CA 1
ATOM 1541 C C . PHE B 1 11 ? -8.125 27.625 -4.59 1 47.94 11 PHE B C 1
ATOM 1543 O O . PHE B 1 11 ? -9.164 28.031 -5.125 1 47.94 11 PHE B O 1
ATOM 1550 N N . GLY B 1 12 ? -7.59 28.359 -3.637 1 45.88 12 GLY B N 1
ATOM 1551 C CA . GLY B 1 12 ? -7.98 29.703 -3.254 1 45.88 12 GLY B CA 1
ATOM 1552 C C . GLY B 1 12 ? -9.062 29.734 -2.188 1 45.88 12 GLY B C 1
ATOM 1553 O O . GLY B 1 12 ? -9.516 30.812 -1.791 1 45.88 12 GLY B O 1
ATOM 1554 N N . ARG B 1 13 ? -9.672 28.547 -1.897 1 46.66 13 ARG B N 1
ATOM 1555 C CA . ARG B 1 13 ? -10.742 28.547 -0.905 1 46.66 13 ARG B CA 1
ATOM 1556 C C . ARG B 1 13 ? -10.242 28.031 0.438 1 46.66 13 ARG B C 1
ATOM 1558 O O . ARG B 1 13 ? -9.469 27.062 0.488 1 46.66 13 ARG B O 1
ATOM 1565 N N . GLY B 1 14 ? -10.336 28.844 1.464 1 42.69 14 GLY B N 1
ATOM 1566 C CA . GLY B 1 14 ? -9.906 28.562 2.822 1 42.69 14 GLY B CA 1
ATOM 1567 C C . GLY B 1 14 ? -10.531 27.297 3.391 1 42.69 14 GLY B C 1
ATOM 1568 O O . GLY B 1 14 ? -11.75 27.125 3.352 1 42.69 14 GLY B O 1
ATOM 1569 N N . VAL B 1 15 ? -9.906 26.172 3.311 1 44.44 15 VAL B N 1
ATOM 1570 C CA . VAL B 1 15 ? -10.391 24.938 3.93 1 44.44 15 VAL B CA 1
ATOM 1571 C C . VAL B 1 15 ? -9.969 24.891 5.395 1 44.44 15 VAL B C 1
ATOM 1573 O O . VAL B 1 15 ? -8.82 25.219 5.727 1 44.44 15 VAL B O 1
ATOM 1576 N N . GLU B 1 16 ? -10.867 25.156 6.34 1 43.5 16 GLU B N 1
ATOM 1577 C CA . GLU B 1 16 ? -10.602 25.094 7.777 1 43.5 16 GLU B CA 1
ATOM 1578 C C . GLU B 1 16 ? -10.539 23.641 8.258 1 43.5 16 GLU B C 1
ATOM 1580 O O . GLU B 1 16 ? -11.461 22.859 8.008 1 43.5 16 GLU B O 1
ATOM 1585 N N . PHE B 1 17 ? -9.344 23.062 8.25 1 47.34 17 PHE B N 1
ATOM 1586 C CA . PHE B 1 17 ? -9.148 21.734 8.82 1 47.34 17 PHE B CA 1
ATOM 1587 C C . PHE B 1 17 ? -9.094 21.797 10.336 1 47.34 17 PHE B C 1
ATOM 1589 O O . PHE B 1 17 ? -8.289 22.547 10.906 1 47.34 17 PHE B O 1
ATOM 1596 N N . ALA B 1 18 ? -10.195 21.484 11.008 1 45.84 18 ALA B N 1
ATOM 1597 C CA . ALA B 1 18 ? -10.023 21.328 12.445 1 45.84 18 ALA B CA 1
ATOM 1598 C C . ALA B 1 18 ? -9.227 20.078 12.773 1 45.84 18 ALA B C 1
ATOM 1600 O O . ALA B 1 18 ? -9.594 18.969 12.359 1 45.84 18 ALA B O 1
ATOM 1601 N N . TYR B 1 19 ? -7.996 19.953 12.422 1 55.09 19 TYR B N 1
ATOM 1602 C CA . TYR B 1 19 ? -7.23 18.781 12.859 1 55.09 19 TYR B CA 1
ATOM 1603 C C . TYR B 1 19 ? -6.355 19.125 14.062 1 55.09 19 TYR B C 1
ATOM 1605 O O . TYR B 1 19 ? -5.98 20.281 14.258 1 55.09 19 TYR B O 1
ATOM 1613 N N . SER B 1 20 ? -6.527 18.062 14.984 1 60.78 20 SER B N 1
ATOM 1614 C CA . SER B 1 20 ? -5.551 18.141 16.062 1 60.78 20 SER B CA 1
ATOM 1615 C C . SER B 1 20 ? -4.129 17.938 15.555 1 60.78 20 SER B C 1
ATOM 1617 O O . SER B 1 20 ? -3.881 17.016 14.766 1 60.78 20 SER B O 1
ATOM 1619 N N . GLU B 1 21 ? -3.354 18.828 15.516 1 64.06 21 GLU B N 1
ATOM 1620 C CA . GLU B 1 21 ? -1.94 18.781 15.148 1 64.06 21 GLU B CA 1
ATOM 1621 C C . GLU B 1 21 ? -1.276 17.5 15.672 1 64.06 21 GLU B C 1
ATOM 1623 O O . GLU B 1 21 ? -0.427 16.922 15 1 64.06 21 GLU B O 1
ATOM 1628 N N . ARG B 1 22 ? -1.834 17.047 16.75 1 71.88 22 ARG B N 1
ATOM 1629 C CA . ARG B 1 22 ? -1.265 15.867 17.391 1 71.88 22 ARG B CA 1
ATOM 1630 C C . ARG B 1 22 ? -1.541 14.617 16.562 1 71.88 22 ARG B C 1
ATOM 1632 O O . ARG B 1 22 ? -0.638 13.812 16.328 1 71.88 22 ARG B O 1
ATOM 1639 N N . TRP B 1 23 ? -2.705 14.492 16.078 1 74.31 23 TRP B N 1
ATOM 1640 C CA . TRP B 1 23 ? -3.088 13.289 15.344 1 74.31 23 TRP B CA 1
ATOM 1641 C C . TRP B 1 23 ? -2.41 13.242 13.984 1 74.31 23 TRP B C 1
ATOM 1643 O O . TRP B 1 23 ? -2.074 12.164 13.484 1 74.31 23 TRP B O 1
ATOM 1653 N N . ILE B 1 24 ? -2.217 14.43 13.398 1 73.88 24 ILE B N 1
ATOM 1654 C CA . ILE B 1 24 ? -1.523 14.492 12.117 1 73.88 24 ILE B CA 1
ATOM 1655 C C . ILE B 1 24 ? -0.071 14.055 12.297 1 73.88 24 ILE B C 1
ATOM 1657 O O . ILE B 1 24 ? 0.446 13.258 11.508 1 73.88 24 ILE B O 1
ATOM 1661 N N . GLY B 1 25 ? 0.502 14.508 13.398 1 76.69 25 GLY B N 1
ATOM 1662 C CA . GLY B 1 25 ? 1.872 14.117 13.695 1 76.69 25 GLY B CA 1
ATOM 1663 C C . GLY B 1 25 ? 2.035 12.625 13.898 1 76.69 25 GLY B C 1
ATOM 1664 O O . GLY B 1 25 ? 2.936 12.008 13.328 1 76.69 25 GLY B O 1
ATOM 1665 N N . TYR B 1 26 ? 1.093 12.078 14.648 1 82.75 26 TYR B N 1
ATOM 1666 C CA . TYR B 1 26 ? 1.148 10.648 14.93 1 82.75 26 TYR B CA 1
ATOM 1667 C C . TYR B 1 26 ? 0.93 9.836 13.656 1 82.75 26 TYR B C 1
ATOM 1669 O O . TYR B 1 26 ? 1.551 8.789 13.461 1 82.75 26 TYR B O 1
ATOM 1677 N N . SER B 1 27 ? 0.058 10.359 12.859 1 84.56 27 SER B N 1
ATOM 1678 C CA . SER B 1 27 ? -0.243 9.641 11.625 1 84.56 27 SER B CA 1
ATOM 1679 C C . SER B 1 27 ? 0.955 9.641 10.68 1 84.56 27 SER B C 1
ATOM 1681 O O . SER B 1 27 ? 1.336 8.594 10.156 1 84.56 27 SER B O 1
ATOM 1683 N N . LEU B 1 28 ? 1.55 10.766 10.555 1 84.38 28 LEU B N 1
ATOM 1684 C CA . LEU B 1 28 ? 2.682 10.867 9.641 1 84.38 28 LEU B CA 1
ATOM 1685 C C . LEU B 1 28 ? 3.877 10.078 10.164 1 84.38 28 LEU B C 1
ATOM 1687 O O . LEU B 1 28 ? 4.609 9.453 9.391 1 84.38 28 LEU B O 1
ATOM 1691 N N . LEU B 1 29 ? 4.055 10.133 11.469 1 88.69 29 LEU B N 1
ATOM 1692 C CA . LEU B 1 29 ? 5.133 9.367 12.078 1 88.69 29 LEU B CA 1
ATOM 1693 C C . LEU B 1 29 ? 4.914 7.867 11.883 1 88.69 29 LEU B C 1
ATOM 1695 O O . LEU B 1 29 ? 5.844 7.137 11.539 1 88.69 29 LEU B O 1
ATOM 1699 N N . SER B 1 30 ? 3.725 7.414 12.102 1 92.75 30 SER B N 1
ATOM 1700 C CA . 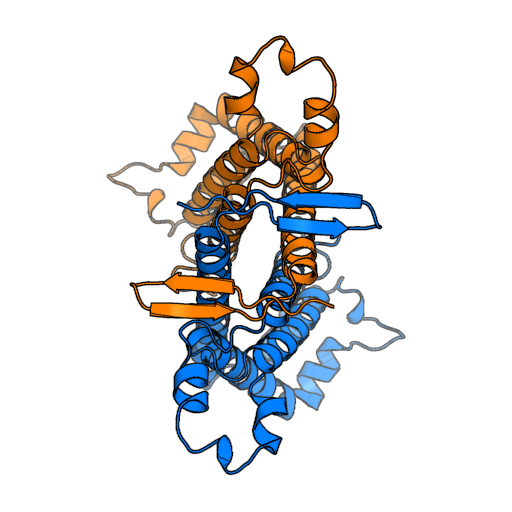SER B 1 30 ? 3.426 5.992 11.961 1 92.75 30 SER B CA 1
ATOM 1701 C C . SER B 1 30 ? 3.619 5.523 10.523 1 92.75 30 SER B C 1
ATOM 1703 O O . SER B 1 30 ? 4.129 4.426 10.289 1 92.75 30 SER B O 1
ATOM 1705 N N . LEU B 1 31 ? 3.188 6.383 9.609 1 95.31 31 LEU B N 1
ATOM 1706 C CA . LEU B 1 31 ? 3.357 6.035 8.203 1 95.31 31 LEU B CA 1
ATOM 1707 C C . LEU B 1 31 ? 4.836 5.988 7.824 1 95.31 31 LEU B C 1
ATOM 1709 O O . LEU B 1 31 ? 5.258 5.117 7.062 1 95.31 31 LEU B O 1
ATOM 1713 N N . ARG B 1 32 ? 5.598 6.898 8.359 1 94.5 32 ARG B N 1
ATOM 1714 C CA . ARG B 1 32 ? 7.035 6.883 8.117 1 94.5 32 ARG B CA 1
ATOM 1715 C C . ARG B 1 32 ? 7.668 5.609 8.672 1 94.5 32 ARG B C 1
ATOM 1717 O O . ARG B 1 32 ? 8.445 4.945 7.984 1 94.5 32 ARG B O 1
ATOM 1724 N N . LEU B 1 33 ? 7.316 5.273 9.867 1 97 33 LEU B N 1
ATOM 1725 C CA . LEU B 1 33 ? 7.922 4.133 10.547 1 97 33 LEU B CA 1
ATOM 1726 C C . LEU B 1 33 ? 7.527 2.826 9.867 1 97 33 LEU B C 1
ATOM 1728 O O . LEU B 1 33 ? 8.359 1.933 9.703 1 97 33 LEU B O 1
ATOM 1732 N N . ILE B 1 34 ? 6.293 2.734 9.469 1 97.69 34 ILE B N 1
ATOM 1733 C CA . ILE B 1 34 ? 5.871 1.48 8.852 1 97.69 34 ILE B CA 1
ATOM 1734 C C . ILE B 1 34 ? 6.535 1.326 7.488 1 97.69 34 ILE B C 1
ATOM 1736 O O . ILE B 1 34 ? 6.93 0.223 7.102 1 97.69 34 ILE B O 1
ATOM 1740 N N . MET B 1 35 ? 6.625 2.432 6.75 1 97.88 35 MET B N 1
ATOM 1741 C CA . MET B 1 35 ? 7.336 2.375 5.473 1 97.88 35 MET B CA 1
ATOM 1742 C C . MET B 1 35 ? 8.805 2.035 5.688 1 97.88 35 MET B C 1
ATOM 1744 O O . MET B 1 35 ? 9.391 1.281 4.906 1 97.88 35 MET B O 1
ATOM 1748 N N . GLY B 1 36 ? 9.375 2.67 6.719 1 98.25 36 GLY B N 1
ATOM 1749 C CA . GLY B 1 36 ? 10.75 2.33 7.043 1 98.25 36 GLY B CA 1
ATOM 1750 C C . GLY B 1 36 ? 10.961 0.848 7.289 1 98.25 36 GLY B C 1
ATOM 1751 O O . GLY B 1 36 ? 11.938 0.265 6.816 1 98.25 36 GLY B O 1
ATOM 1752 N N . TRP B 1 37 ? 10.094 0.245 7.996 1 98.25 37 TRP B N 1
ATOM 1753 C CA . TRP B 1 37 ? 10.188 -1.185 8.281 1 98.25 37 TRP B CA 1
ATOM 1754 C C . TRP B 1 37 ? 10.07 -2 6.996 1 98.25 37 TRP B C 1
ATOM 1756 O O . TRP B 1 37 ? 10.844 -2.936 6.777 1 98.25 37 TRP B O 1
ATOM 1766 N N . VAL B 1 38 ? 9.086 -1.63 6.168 1 98.25 38 VAL B N 1
ATOM 1767 C CA . VAL B 1 38 ? 8.859 -2.348 4.918 1 98.25 38 VAL B CA 1
ATOM 1768 C C . VAL B 1 38 ? 10.141 -2.342 4.082 1 98.25 38 VAL B C 1
ATOM 1770 O O . VAL B 1 38 ? 10.578 -3.391 3.602 1 98.25 38 VAL B O 1
ATOM 1773 N N . PHE B 1 39 ? 10.727 -1.143 3.982 1 98.62 39 PHE B N 1
ATOM 1774 C CA . PHE B 1 39 ? 11.922 -1.019 3.16 1 98.62 39 PHE B CA 1
ATOM 1775 C C . PHE B 1 39 ? 13.102 -1.725 3.814 1 98.62 39 PHE B C 1
ATOM 1777 O O . PHE B 1 39 ? 13.875 -2.406 3.139 1 98.62 39 PHE B O 1
ATOM 1784 N N . LEU B 1 40 ? 13.25 -1.603 5.102 1 98.56 40 LEU B N 1
ATOM 1785 C CA . LEU B 1 40 ? 14.391 -2.197 5.789 1 98.56 40 LEU B CA 1
ATOM 1786 C C . LEU B 1 40 ? 14.344 -3.721 5.711 1 98.56 40 LEU B C 1
ATOM 1788 O O . LEU B 1 40 ? 15.344 -4.363 5.406 1 98.56 40 LEU B O 1
ATOM 1792 N N . TYR B 1 41 ? 13.219 -4.281 6.012 1 98.06 41 TYR B N 1
ATOM 1793 C CA . TYR B 1 41 ? 13.078 -5.73 5.965 1 98.06 41 TYR B CA 1
ATOM 1794 C C . TYR B 1 41 ? 13.367 -6.262 4.566 1 98.06 41 TYR B C 1
ATOM 1796 O O . TYR B 1 41 ? 14.086 -7.25 4.406 1 98.06 41 TYR B O 1
ATOM 1804 N N . ALA B 1 42 ? 12.773 -5.594 3.533 1 97.75 42 ALA B N 1
ATOM 1805 C CA . ALA B 1 42 ? 12.984 -6.004 2.148 1 97.75 42 ALA B CA 1
ATOM 1806 C C . ALA B 1 42 ? 14.461 -5.949 1.777 1 97.75 42 ALA B C 1
ATOM 1808 O O . ALA B 1 42 ? 14.984 -6.859 1.128 1 97.75 42 ALA B O 1
ATOM 1809 N N . GLY B 1 43 ? 15.117 -4.879 2.211 1 98.25 43 GLY B N 1
ATOM 1810 C CA . GLY B 1 43 ? 16.531 -4.723 1.91 1 98.25 43 GLY B CA 1
ATOM 1811 C C . GLY B 1 43 ? 17.406 -5.715 2.652 1 98.25 43 GLY B C 1
ATOM 1812 O O . GLY B 1 43 ? 18.25 -6.383 2.047 1 98.25 43 GLY B O 1
ATOM 1813 N N . LEU B 1 44 ? 17.203 -5.832 3.957 1 97.69 44 LEU B N 1
ATOM 1814 C CA . LEU B 1 44 ? 18.031 -6.68 4.793 1 97.69 44 LEU B CA 1
ATOM 1815 C C . LEU B 1 44 ? 17.891 -8.148 4.406 1 97.69 44 LEU B C 1
ATOM 1817 O O . LEU B 1 44 ? 18.859 -8.906 4.418 1 97.69 44 LEU B O 1
ATOM 1821 N N . SER B 1 45 ? 16.688 -8.57 4.082 1 96.81 45 SER B N 1
ATOM 1822 C CA . SER B 1 45 ? 16.469 -9.953 3.68 1 96.81 45 SER B CA 1
ATOM 1823 C C . SER B 1 45 ? 17.234 -10.289 2.406 1 96.81 45 SER B C 1
ATOM 1825 O O . SER B 1 45 ? 17.656 -11.43 2.211 1 96.81 45 SER B O 1
ATOM 1827 N N . LYS B 1 46 ? 17.453 -9.312 1.595 1 97.44 46 LYS B N 1
ATOM 1828 C CA . LYS B 1 46 ? 18.188 -9.508 0.353 1 97.44 46 LYS B CA 1
ATOM 1829 C C . LYS B 1 46 ? 19.703 -9.438 0.592 1 97.44 46 LYS B C 1
ATOM 1831 O O . LYS B 1 46 ? 20.469 -10.188 -0.01 1 97.44 46 LYS B O 1
ATOM 1836 N N . VAL B 1 47 ? 20.094 -8.539 1.48 1 97.62 47 VAL B N 1
ATOM 1837 C CA . VAL B 1 47 ? 21.516 -8.344 1.765 1 97.62 47 VAL B CA 1
ATOM 1838 C C . VAL B 1 47 ? 22.078 -9.586 2.455 1 97.62 47 VAL B C 1
ATOM 1840 O O . VAL B 1 47 ? 23.203 -10 2.18 1 97.62 47 VAL B O 1
ATOM 1843 N N . ILE B 1 48 ? 21.281 -10.195 3.307 1 96.94 48 ILE B N 1
ATOM 1844 C CA . ILE B 1 48 ? 21.766 -11.305 4.121 1 96.94 48 ILE B CA 1
ATOM 1845 C C . ILE B 1 48 ? 21.766 -12.594 3.301 1 96.94 48 ILE B C 1
ATOM 1847 O O . ILE B 1 48 ? 22.359 -13.594 3.701 1 96.94 48 ILE B O 1
ATOM 1851 N N . ASP B 1 49 ? 21.031 -12.648 2.193 1 96 49 ASP B N 1
ATOM 1852 C CA . ASP B 1 49 ? 21 -13.797 1.293 1 96 49 ASP B CA 1
ATOM 1853 C C . ASP B 1 49 ? 22.078 -13.672 0.214 1 96 49 ASP B C 1
ATOM 1855 O O . ASP B 1 49 ? 21.891 -12.953 -0.77 1 96 49 ASP B O 1
ATOM 1859 N N . PRO B 1 50 ? 23.156 -14.375 0.302 1 94.75 50 PRO B N 1
ATOM 1860 C CA . PRO B 1 50 ? 24.25 -14.25 -0.654 1 94.75 50 PRO B CA 1
ATOM 1861 C C . PRO B 1 50 ? 23.875 -14.703 -2.061 1 94.75 50 PRO B C 1
ATOM 1863 O O . PRO B 1 50 ? 24.547 -14.352 -3.033 1 94.75 50 PRO B O 1
ATOM 1866 N N . GLU B 1 51 ? 22.797 -15.43 -2.158 1 95.88 51 GLU B N 1
ATOM 1867 C CA . GLU B 1 51 ? 22.391 -15.961 -3.457 1 95.88 51 GLU B CA 1
ATOM 1868 C C . GLU B 1 51 ? 21.406 -15.023 -4.152 1 95.88 51 GLU B C 1
A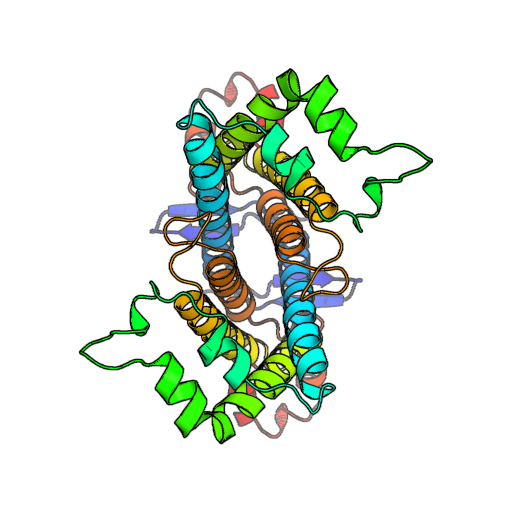TOM 1870 O O . GLU B 1 51 ? 21.078 -15.227 -5.32 1 95.88 51 GLU B O 1
ATOM 1875 N N . TRP B 1 52 ? 21.031 -14.062 -3.439 1 96.44 52 TRP B N 1
ATOM 1876 C CA . TRP B 1 52 ? 20 -13.211 -4.023 1 96.44 52 TRP B CA 1
ATOM 1877 C C . TRP B 1 52 ? 20.594 -12.305 -5.105 1 96.44 52 TRP B C 1
ATOM 1879 O O . TRP B 1 52 ? 21.688 -11.75 -4.934 1 96.44 52 TRP B O 1
ATOM 1889 N N . SER B 1 53 ? 19.875 -12.141 -6.211 1 97.94 53 SER B N 1
ATOM 1890 C CA . SER B 1 53 ? 20.172 -11.211 -7.301 1 97.94 53 SER B CA 1
ATOM 1891 C C . SER B 1 53 ? 18.891 -10.75 -7.988 1 97.94 53 SER B C 1
ATOM 1893 O O . SER B 1 53 ? 17.859 -11.43 -7.914 1 97.94 53 SER B O 1
ATOM 1895 N N . VAL B 1 54 ? 18.969 -9.609 -8.648 1 97.94 54 VAL B N 1
ATOM 1896 C CA . VAL B 1 54 ? 17.828 -9.102 -9.391 1 97.94 54 VAL B CA 1
ATOM 1897 C C . VAL B 1 54 ? 17.547 -9.992 -10.594 1 97.94 54 VAL B C 1
ATOM 1899 O O . VAL B 1 54 ? 16.469 -9.93 -11.195 1 97.94 54 VAL B O 1
ATOM 1902 N N . ARG B 1 55 ? 18.453 -10.789 -10.953 1 97.69 55 ARG B N 1
ATOM 1903 C CA . ARG B 1 55 ? 18.375 -11.555 -12.188 1 97.69 55 ARG B CA 1
ATOM 1904 C C . ARG B 1 55 ? 17.156 -12.477 -12.188 1 97.69 55 ARG B C 1
ATOM 1906 O O . ARG B 1 55 ? 16.438 -12.562 -13.18 1 97.69 55 ARG B O 1
ATOM 1913 N N . GLY B 1 56 ? 17.031 -13.164 -11.102 1 95.62 56 GLY B N 1
ATOM 1914 C CA . GLY B 1 56 ? 15.922 -14.094 -11 1 95.62 56 GLY B CA 1
ATOM 1915 C C . GLY B 1 56 ? 14.57 -13.445 -11.258 1 95.62 56 GLY B C 1
ATOM 1916 O O . GLY B 1 56 ? 13.812 -13.914 -12.109 1 95.62 56 GLY B O 1
ATOM 1917 N N . TYR B 1 57 ? 14.305 -12.391 -10.641 1 96.75 57 TYR B N 1
ATOM 1918 C CA . TYR B 1 57 ? 13.031 -11.703 -10.797 1 96.75 57 TYR B CA 1
ATOM 1919 C C . TYR B 1 57 ? 12.898 -11.102 -12.188 1 96.75 57 TYR B C 1
ATOM 1921 O O . TYR B 1 57 ? 11.875 -11.281 -12.852 1 96.75 57 TYR B O 1
ATOM 1929 N N . LEU B 1 58 ? 13.836 -10.391 -12.648 1 97.94 58 LEU B N 1
ATOM 1930 C CA . LEU B 1 58 ? 13.773 -9.664 -13.914 1 97.94 58 LEU B CA 1
ATOM 1931 C C . LEU B 1 58 ? 13.617 -10.625 -15.086 1 97.94 58 LEU B C 1
ATOM 1933 O O . LEU B 1 58 ? 12.922 -10.312 -16.062 1 97.94 58 LEU B O 1
ATOM 1937 N N . ASN B 1 59 ? 14.211 -11.82 -14.953 1 97.25 59 ASN B N 1
ATOM 1938 C CA . ASN B 1 59 ? 14.172 -12.766 -16.062 1 97.25 59 ASN B CA 1
ATOM 1939 C C . ASN B 1 59 ? 12.953 -13.68 -15.977 1 97.25 59 ASN B C 1
ATOM 1941 O O . ASN B 1 59 ? 12.352 -14.023 -17 1 97.25 59 ASN B O 1
ATOM 1945 N N . TYR B 1 60 ? 12.523 -14 -14.789 1 95.81 60 TYR B N 1
ATOM 1946 C CA . TYR B 1 60 ? 11.625 -15.148 -14.727 1 95.81 60 TYR B CA 1
ATOM 1947 C C . TYR B 1 60 ? 10.312 -14.766 -14.047 1 95.81 60 TYR B C 1
ATOM 1949 O O . TYR B 1 60 ? 9.305 -15.461 -14.203 1 95.81 60 TYR B O 1
ATOM 1957 N N . ALA B 1 61 ? 10.297 -13.773 -13.25 1 95.5 61 ALA B N 1
ATOM 1958 C CA . ALA B 1 61 ? 9.102 -13.469 -12.477 1 95.5 61 ALA B CA 1
ATOM 1959 C C . ALA B 1 61 ? 8.227 -12.445 -13.195 1 95.5 61 ALA B C 1
ATOM 1961 O O . ALA B 1 61 ? 7.004 -12.438 -13.039 1 95.5 61 ALA B O 1
ATOM 1962 N N . ILE B 1 62 ? 8.828 -11.508 -13.969 1 97.56 62 ILE B N 1
ATOM 1963 C CA . ILE B 1 62 ? 8.062 -10.5 -14.688 1 97.56 62 ILE B CA 1
ATOM 1964 C C . ILE B 1 62 ? 7.262 -11.156 -15.805 1 97.56 62 ILE B C 1
ATOM 1966 O O . ILE B 1 62 ? 7.793 -11.977 -16.562 1 97.56 62 ILE B O 1
ATOM 1970 N N . SER B 1 63 ? 5.996 -10.773 -15.938 1 97.19 63 SER B N 1
ATOM 1971 C CA . SER B 1 63 ? 5.074 -11.359 -16.906 1 97.19 63 SER B CA 1
ATOM 1972 C C . SER B 1 63 ? 5.578 -11.164 -18.328 1 97.19 63 SER B C 1
ATOM 1974 O O . SER B 1 63 ? 6.09 -10.102 -18.672 1 97.19 63 SER B O 1
ATOM 1976 N N . PRO B 1 64 ? 5.359 -12.203 -19.188 1 96.06 64 PRO B N 1
ATOM 1977 C CA . PRO B 1 64 ? 5.688 -12.039 -20.609 1 96.06 64 PRO B CA 1
ATOM 1978 C C . PRO B 1 64 ? 4.859 -10.945 -21.281 1 96.06 64 PRO B C 1
ATOM 1980 O O . PRO B 1 64 ? 5.238 -10.438 -22.328 1 96.06 64 PRO B O 1
ATOM 1983 N N . GLU B 1 65 ? 3.729 -10.586 -20.641 1 95.88 65 GLU B N 1
ATOM 1984 C CA . GLU B 1 65 ? 2.824 -9.594 -21.203 1 95.88 65 GLU B CA 1
ATOM 1985 C C . GLU B 1 65 ? 3.201 -8.18 -20.766 1 95.88 65 GLU B C 1
ATOM 1987 O O . GLU B 1 65 ? 2.545 -7.211 -21.141 1 95.88 65 GLU B O 1
ATOM 1992 N N . ASN B 1 66 ? 4.293 -8.125 -19.953 1 98 66 ASN B N 1
ATOM 1993 C CA . ASN B 1 66 ? 4.727 -6.797 -19.516 1 98 66 ASN B CA 1
ATOM 1994 C C . ASN B 1 66 ? 5.102 -5.918 -20.719 1 98 66 ASN B C 1
ATOM 1996 O O . ASN B 1 66 ? 5.805 -6.367 -21.625 1 98 66 ASN B O 1
ATOM 2000 N N . PRO B 1 67 ? 4.637 -4.668 -20.656 1 95.38 67 PRO B N 1
ATOM 2001 C CA . PRO B 1 67 ? 4.824 -3.814 -21.828 1 95.38 67 PRO B CA 1
ATOM 2002 C C . PRO B 1 67 ? 6.297 -3.527 -22.125 1 95.38 67 PRO B C 1
ATOM 2004 O O . PRO B 1 67 ? 6.652 -3.174 -23.25 1 95.38 67 PRO B O 1
ATOM 2007 N N . LEU B 1 68 ? 7.16 -3.768 -21.188 1 96.44 68 LEU B N 1
ATOM 2008 C CA . LEU B 1 68 ? 8.562 -3.422 -21.391 1 96.44 68 LEU B CA 1
ATOM 2009 C C . LEU B 1 68 ? 9.367 -4.641 -21.828 1 96.44 68 LEU B C 1
ATOM 2011 O O . LEU B 1 68 ? 10.578 -4.555 -22.016 1 96.44 68 LEU B O 1
ATOM 2015 N N . ARG B 1 69 ? 8.727 -5.785 -21.938 1 95.81 69 ARG B N 1
ATOM 2016 C CA . ARG B 1 69 ? 9.367 -6.969 -22.5 1 95.81 69 ARG B CA 1
ATOM 2017 C C . ARG B 1 69 ? 9.609 -6.809 -24 1 95.81 69 ARG B C 1
ATOM 2019 O O . ARG B 1 69 ? 10.508 -7.438 -24.562 1 95.81 69 ARG B O 1
ATOM 2026 N N . ASP B 1 70 ? 8.812 -6.02 -24.703 1 93 70 ASP B N 1
ATOM 2027 C CA . ASP B 1 70 ? 8.992 -5.723 -26.125 1 93 70 ASP B CA 1
ATOM 2028 C C . ASP B 1 70 ? 8.844 -4.227 -26.391 1 93 70 ASP B C 1
ATOM 2030 O O . ASP B 1 70 ? 8.055 -3.82 -27.25 1 93 70 ASP B O 1
ATOM 2034 N N . PHE B 1 71 ? 9.609 -3.504 -25.656 1 93.06 71 PHE B N 1
ATOM 2035 C CA . PHE B 1 71 ? 9.586 -2.053 -25.797 1 93.06 71 PHE B CA 1
ATOM 2036 C C . PHE B 1 71 ? 10.539 -1.607 -26.906 1 93.06 71 PHE B C 1
ATOM 2038 O O . PHE B 1 71 ? 11.758 -1.666 -26.734 1 93.06 71 PHE B O 1
ATOM 2045 N N . LEU B 1 72 ? 9.922 -1.124 -28.016 1 93.88 72 LEU B N 1
ATOM 2046 C CA . LEU B 1 72 ? 10.695 -0.697 -29.188 1 93.88 72 LEU B CA 1
ATOM 2047 C C . LEU B 1 72 ? 11.625 -1.808 -29.656 1 93.88 72 LEU B C 1
ATOM 2049 O O . LEU B 1 72 ? 12.766 -1.543 -30.047 1 93.88 72 LEU B O 1
ATOM 2053 N N . GLY B 1 73 ? 11.312 -3.113 -29.484 1 93.38 73 GLY B N 1
ATOM 2054 C CA . GLY B 1 73 ? 12.055 -4.262 -29.984 1 93.38 73 GLY B CA 1
ATOM 2055 C C . GLY B 1 73 ? 13.031 -4.824 -28.969 1 93.38 73 GLY B C 1
ATOM 2056 O O . GLY B 1 73 ? 13.75 -5.781 -29.25 1 93.38 73 GLY B O 1
ATOM 2057 N N . TYR B 1 74 ? 13.055 -4.164 -27.797 1 94.75 74 TYR B N 1
ATOM 2058 C CA . TYR B 1 74 ? 14 -4.605 -26.766 1 94.75 74 TYR B CA 1
ATOM 2059 C C . TYR B 1 74 ? 13.266 -5.121 -25.531 1 94.75 74 TYR B C 1
ATOM 2061 O O . TYR B 1 74 ? 12.219 -4.582 -25.156 1 94.75 74 TYR B O 1
ATOM 2069 N N . ASP B 1 75 ? 13.852 -6.188 -25.016 1 96.94 75 ASP B N 1
ATOM 2070 C CA . ASP B 1 75 ? 13.414 -6.648 -23.703 1 96.94 75 ASP B CA 1
ATOM 2071 C C . ASP B 1 75 ? 14.195 -5.949 -22.594 1 96.94 75 ASP B C 1
ATOM 2073 O O . ASP B 1 75 ? 15.273 -6.41 -22.203 1 96.94 75 ASP B O 1
ATOM 2077 N N . VAL B 1 76 ? 13.648 -4.93 -22.078 1 97.38 76 VAL B N 1
ATOM 2078 C CA . VAL B 1 76 ? 14.32 -4.062 -21.109 1 97.38 76 VAL B CA 1
ATOM 2079 C C . VAL B 1 76 ? 14.688 -4.863 -19.859 1 97.38 76 VAL B C 1
ATOM 2081 O O . VAL B 1 76 ? 15.789 -4.711 -19.328 1 97.38 76 VAL B O 1
ATOM 2084 N N . TRP B 1 77 ? 13.828 -5.723 -19.438 1 97.81 77 TRP B N 1
ATOM 2085 C CA . TRP B 1 77 ? 14.047 -6.477 -18.203 1 97.81 77 TRP B CA 1
ATOM 2086 C C . TRP B 1 77 ? 15.188 -7.473 -18.375 1 97.81 77 TRP B C 1
ATOM 2088 O O . TRP B 1 77 ? 16.047 -7.602 -17.5 1 97.81 77 TRP B O 1
ATOM 2098 N N . SER B 1 78 ? 15.234 -8.125 -19.516 1 97.12 78 SER B N 1
ATOM 2099 C CA . SER B 1 78 ? 16.312 -9.07 -19.781 1 97.12 78 SER B CA 1
ATOM 2100 C C . SER B 1 78 ? 17.656 -8.359 -19.906 1 97.12 78 SER B C 1
ATOM 2102 O O . SER B 1 78 ? 18.672 -8.859 -19.422 1 97.12 78 SER B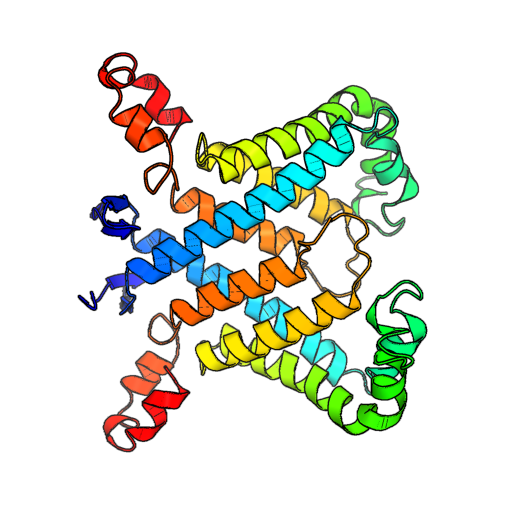 O 1
ATOM 2104 N N . ILE B 1 79 ? 17.641 -7.262 -20.516 1 97.81 79 ILE B N 1
ATOM 2105 C CA . ILE B 1 79 ? 18.859 -6.48 -20.625 1 97.81 79 ILE B CA 1
ATOM 2106 C C . ILE B 1 79 ? 19.344 -6.078 -19.234 1 97.81 79 ILE B C 1
ATOM 2108 O O . ILE B 1 79 ? 20.531 -6.23 -18.922 1 97.81 79 ILE B O 1
ATOM 2112 N N . MET B 1 80 ? 18.438 -5.633 -18.391 1 97.69 80 MET B N 1
ATOM 2113 C CA . MET B 1 80 ? 18.797 -5.258 -17.031 1 97.69 80 MET B CA 1
ATOM 2114 C C . MET B 1 80 ? 19.297 -6.465 -16.25 1 97.69 80 MET B C 1
ATOM 2116 O O . MET B 1 80 ? 20.281 -6.367 -15.516 1 97.69 80 MET B O 1
ATOM 2120 N N . ALA B 1 81 ? 18.688 -7.574 -16.438 1 97.88 81 ALA B N 1
ATOM 2121 C C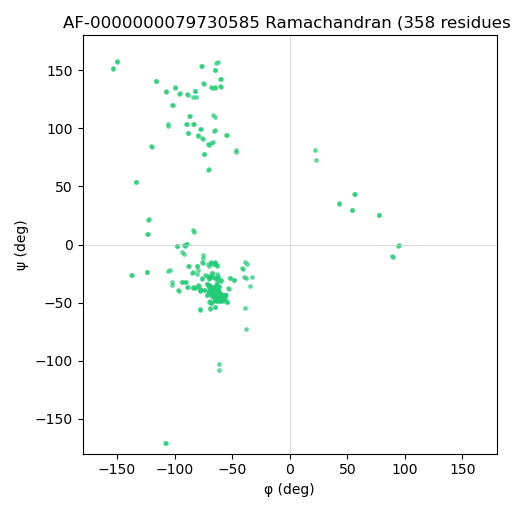A . ALA B 1 81 ? 18.984 -8.789 -15.703 1 97.88 81 ALA B CA 1
ATOM 2122 C C . ALA B 1 81 ? 20.344 -9.359 -16.109 1 97.88 81 ALA B C 1
ATOM 2124 O O . ALA B 1 81 ? 21.078 -9.906 -15.266 1 97.88 81 ALA B O 1
ATOM 2125 N N . ASN B 1 82 ? 20.641 -9.188 -17.359 1 97.88 82 ASN B N 1
ATOM 2126 C CA . ASN B 1 82 ? 21.812 -9.898 -17.875 1 97.88 82 ASN B CA 1
ATOM 2127 C C . ASN B 1 82 ? 23.016 -8.977 -18 1 97.88 82 ASN B C 1
ATOM 2129 O O . ASN B 1 82 ? 24.156 -9.391 -17.766 1 97.88 82 ASN B O 1
ATOM 2133 N N . ASP B 1 83 ? 22.812 -7.734 -18.328 1 98.12 83 ASP B N 1
ATOM 2134 C CA . ASP B 1 83 ? 23.922 -6.848 -18.625 1 98.12 83 ASP B CA 1
ATOM 2135 C C . ASP B 1 83 ? 24.188 -5.887 -17.469 1 98.12 83 ASP B C 1
ATOM 2137 O O . ASP B 1 83 ? 25.312 -5.402 -17.297 1 98.12 83 ASP B O 1
ATOM 2141 N N . TRP B 1 84 ? 23.188 -5.668 -16.641 1 98.19 84 TRP B N 1
ATOM 2142 C CA . TRP B 1 84 ? 23.344 -4.605 -15.664 1 98.19 84 TRP B CA 1
ATOM 2143 C C . TRP B 1 84 ? 23.141 -5.133 -14.25 1 98.19 84 TRP B C 1
ATOM 2145 O O . TRP B 1 84 ? 23.031 -4.355 -13.297 1 98.19 84 TRP B O 1
ATOM 2155 N N . TYR B 1 85 ? 23.047 -6.406 -14.07 1 97.88 85 TYR B N 1
ATOM 2156 C CA . TYR B 1 85 ? 22.766 -6.992 -12.766 1 97.88 85 TYR B CA 1
ATOM 2157 C C . TYR B 1 85 ? 23.844 -6.613 -11.758 1 97.88 85 TYR B C 1
ATOM 2159 O O . TYR B 1 85 ? 23.562 -6.496 -10.562 1 97.88 85 TYR B O 1
ATOM 2167 N N . TRP B 1 86 ? 25.109 -6.418 -12.18 1 97.56 86 TRP B N 1
ATOM 2168 C CA . TRP B 1 86 ? 26.219 -6.109 -11.281 1 97.56 86 TRP B CA 1
ATOM 2169 C C . TRP B 1 86 ? 25.984 -4.777 -10.57 1 97.56 86 TRP B C 1
ATOM 2171 O O . TRP B 1 86 ? 26.438 -4.586 -9.438 1 97.56 86 TRP B O 1
ATOM 2181 N N . LEU B 1 87 ? 25.25 -3.924 -11.18 1 98.25 87 LEU B N 1
ATOM 2182 C CA . LEU B 1 87 ? 24.938 -2.619 -10.602 1 98.25 87 LEU B CA 1
ATOM 2183 C C . LEU B 1 87 ? 23.594 -2.641 -9.906 1 98.25 87 LEU B C 1
ATOM 2185 O O . LEU B 1 87 ? 23.453 -2.111 -8.805 1 98.25 87 LEU B O 1
ATOM 2189 N N . LEU B 1 88 ? 22.641 -3.332 -10.531 1 98.44 88 LEU B N 1
ATOM 2190 C CA . LEU B 1 88 ? 21.25 -3.264 -10.07 1 98.44 88 LEU B CA 1
ATOM 2191 C C . LEU B 1 88 ? 21.062 -4.098 -8.805 1 98.44 88 LEU B C 1
ATOM 2193 O O . LEU B 1 88 ? 20.25 -3.758 -7.949 1 98.44 88 LEU B O 1
ATOM 2197 N N . THR B 1 89 ? 21.859 -5.164 -8.648 1 98.56 89 THR B N 1
ATOM 2198 C CA . THR B 1 89 ? 21.734 -6.035 -7.488 1 98.56 89 THR B CA 1
ATOM 2199 C C . THR B 1 89 ? 22.094 -5.285 -6.211 1 98.56 89 THR B C 1
ATOM 2201 O O . THR B 1 89 ? 21.281 -5.16 -5.301 1 98.56 89 THR B O 1
ATOM 2204 N N . PRO B 1 90 ? 23.312 -4.641 -6.141 1 97.88 90 PRO B N 1
ATOM 2205 C CA . PRO B 1 90 ? 23.594 -3.893 -4.918 1 97.88 90 PRO B CA 1
ATOM 2206 C C . PRO B 1 90 ? 22.75 -2.631 -4.777 1 97.88 90 PRO B C 1
ATOM 2208 O O . PRO B 1 90 ? 22.438 -2.217 -3.66 1 97.88 90 PRO B O 1
ATOM 2211 N N . LEU B 1 91 ? 22.359 -2.041 -5.855 1 98.19 91 LEU B N 1
ATOM 2212 C CA . LEU B 1 91 ? 21.516 -0.849 -5.793 1 98.19 91 LEU B CA 1
ATOM 2213 C C . LEU B 1 91 ? 20.172 -1.163 -5.148 1 98.19 91 LEU B C 1
ATOM 2215 O O . LEU B 1 91 ? 19.656 -0.368 -4.359 1 98.19 91 LEU B O 1
ATOM 2219 N N . ASN B 1 92 ? 19.625 -2.301 -5.52 1 98.44 92 ASN B N 1
ATOM 2220 C CA . ASN B 1 92 ? 18.344 -2.693 -4.953 1 98.44 92 ASN B CA 1
ATOM 2221 C C . ASN B 1 92 ? 18.469 -3.053 -3.477 1 98.44 92 ASN B C 1
ATOM 2223 O O . ASN B 1 92 ? 17.781 -2.471 -2.631 1 98.44 92 ASN B O 1
ATOM 2227 N N . GLN B 1 93 ? 19.328 -3.975 -3.111 1 98.12 93 GLN B N 1
ATOM 2228 C CA . GLN B 1 93 ? 19.422 -4.477 -1.745 1 98.12 93 GLN B CA 1
ATOM 2229 C C . GLN B 1 93 ? 19.922 -3.396 -0.792 1 98.12 93 GLN B C 1
ATOM 2231 O O . GLN B 1 93 ? 19.344 -3.188 0.275 1 98.12 93 GLN B O 1
ATOM 2236 N N . VAL B 1 94 ? 20.938 -2.621 -1.182 1 98.25 94 VAL B N 1
ATOM 2237 C CA . VAL B 1 94 ? 21.516 -1.58 -0.332 1 98.25 94 VAL B CA 1
ATOM 2238 C C . VAL B 1 94 ? 20.594 -0.353 -0.339 1 98.25 94 VAL B C 1
ATOM 2240 O O . VAL B 1 94 ? 20.422 0.295 0.694 1 98.25 94 VAL B O 1
ATOM 2243 N N . GLY B 1 95 ? 20.062 -0.078 -1.545 1 98.62 95 GLY B N 1
ATOM 2244 C CA . GLY B 1 95 ? 19.125 1.031 -1.635 1 98.62 95 GLY B CA 1
ATOM 2245 C C . GLY B 1 95 ? 17.922 0.871 -0.727 1 98.62 95 GLY B C 1
ATOM 2246 O O . GLY B 1 95 ? 17.578 1.784 0.027 1 98.62 95 GLY B O 1
ATOM 2247 N N . LEU B 1 96 ? 17.328 -0.288 -0.781 1 98.81 96 LEU B N 1
ATOM 2248 C CA . LEU B 1 96 ? 16.203 -0.591 0.101 1 98.81 96 LEU B CA 1
ATOM 2249 C C . LEU B 1 96 ? 16.609 -0.434 1.564 1 98.81 96 LEU B C 1
ATOM 2251 O O . LEU B 1 96 ? 15.883 0.177 2.35 1 98.81 96 LEU B O 1
ATOM 2255 N N . THR B 1 97 ? 17.766 -0.955 1.898 1 98.75 97 THR B N 1
ATOM 2256 C CA . THR B 1 97 ? 18.25 -0.932 3.273 1 98.75 97 THR B CA 1
ATOM 2257 C C . THR B 1 97 ? 18.469 0.502 3.742 1 98.75 97 THR B C 1
ATOM 2259 O O . THR B 1 97 ? 18.031 0.883 4.828 1 98.75 97 THR B O 1
ATOM 2262 N N . LEU B 1 98 ? 19.078 1.31 2.898 1 98.75 98 LEU B N 1
ATOM 2263 C CA . LEU B 1 98 ? 19.391 2.688 3.26 1 98.75 98 LEU B CA 1
ATOM 2264 C C . LEU B 1 98 ? 18.125 3.518 3.395 1 98.75 98 LEU B C 1
ATOM 2266 O O . LEU B 1 98 ? 18.016 4.344 4.301 1 98.75 98 LEU B O 1
ATOM 2270 N N . VAL B 1 99 ? 17.219 3.277 2.48 1 98.62 99 VAL B N 1
ATOM 2271 C CA . VAL B 1 99 ? 15.938 3.965 2.572 1 98.62 99 VAL B CA 1
ATOM 2272 C C . VAL B 1 99 ? 15.25 3.604 3.887 1 98.62 99 VAL B C 1
ATOM 2274 O O . VAL B 1 99 ? 14.75 4.48 4.598 1 98.62 99 VAL B O 1
ATOM 2277 N N . GLY B 1 100 ? 15.188 2.295 4.203 1 98.69 100 GLY B N 1
ATOM 2278 C CA . GLY B 1 100 ? 14.594 1.848 5.449 1 98.69 100 GLY B CA 1
ATOM 2279 C C . GLY B 1 100 ? 15.227 2.48 6.676 1 98.69 100 GLY B C 1
ATOM 2280 O O . GLY B 1 100 ? 14.523 2.951 7.57 1 98.69 100 GLY B O 1
ATOM 2281 N N . ILE B 1 101 ? 16.531 2.578 6.73 1 98.31 101 ILE B N 1
ATOM 2282 C CA . ILE B 1 101 ? 17.266 3.164 7.848 1 98.31 101 ILE B CA 1
ATOM 2283 C C . ILE B 1 101 ? 16.953 4.652 7.949 1 98.31 101 ILE B C 1
ATOM 2285 O O . ILE B 1 101 ? 16.688 5.164 9.039 1 98.31 101 ILE B O 1
ATOM 2289 N N . ALA B 1 102 ? 16.969 5.312 6.82 1 97.44 102 ALA B N 1
ATOM 2290 C CA . ALA B 1 102 ? 16.688 6.742 6.793 1 97.44 102 ALA B CA 1
ATOM 2291 C C . ALA B 1 102 ? 15.305 7.035 7.363 1 97.44 102 ALA B C 1
ATOM 2293 O O . ALA B 1 102 ? 15.141 7.922 8.203 1 97.44 102 ALA B O 1
ATOM 2294 N N . LEU B 1 103 ? 14.328 6.312 7.012 1 96.94 103 LEU B N 1
ATOM 2295 C CA . LEU B 1 103 ? 12.945 6.551 7.418 1 96.94 103 LEU B CA 1
ATOM 2296 C C . LEU B 1 103 ? 12.734 6.168 8.875 1 96.94 103 LEU B C 1
ATOM 2298 O O . LEU B 1 103 ? 12.016 6.855 9.609 1 96.94 103 LEU B O 1
ATOM 2302 N N . LEU B 1 104 ? 13.336 5.102 9.297 1 97.12 104 LEU B N 1
ATOM 2303 C CA . LEU B 1 104 ? 13.164 4.656 10.672 1 97.12 104 LEU B CA 1
ATOM 2304 C C . LEU B 1 104 ? 13.852 5.609 11.641 1 97.12 104 LEU B C 1
ATOM 2306 O O . LEU B 1 104 ? 13.281 5.961 12.68 1 97.12 104 LEU B O 1
ATOM 2310 N N . LEU B 1 105 ? 15.031 6.055 11.258 1 95.81 105 LEU B N 1
ATOM 2311 C CA . LEU B 1 105 ? 15.812 6.895 12.164 1 95.81 105 LEU B CA 1
ATOM 2312 C C . LEU B 1 105 ? 15.438 8.367 11.992 1 95.81 105 LEU B C 1
ATOM 2314 O O . LEU B 1 105 ? 15.758 9.195 12.844 1 95.81 105 LEU B O 1
ATOM 2318 N N . GLY B 1 106 ? 14.828 8.648 10.867 1 92.19 106 GLY B N 1
ATOM 2319 C CA . GLY B 1 106 ? 14.445 10.023 10.594 1 92.19 106 GLY B CA 1
ATOM 2320 C C . GLY B 1 106 ? 15.609 10.891 10.141 1 92.19 106 GLY B C 1
ATOM 2321 O O . GLY B 1 106 ? 15.664 12.078 10.453 1 92.19 106 GLY B O 1
ATOM 2322 N N . ILE B 1 107 ? 16.594 10.211 9.562 1 91.88 107 ILE B N 1
ATOM 2323 C CA . ILE B 1 107 ? 17.75 10.914 9.008 1 91.88 107 ILE B CA 1
ATOM 2324 C C . ILE B 1 107 ? 17.688 10.891 7.484 1 91.88 107 ILE B C 1
ATOM 2326 O O . ILE B 1 107 ? 17.375 9.867 6.887 1 91.88 107 ILE B O 1
ATOM 2330 N N . PHE B 1 108 ? 17.891 12.047 6.863 1 93.31 108 PHE B N 1
ATOM 2331 C CA . PHE B 1 108 ? 17.828 12.148 5.41 1 93.31 108 PHE B CA 1
ATOM 2332 C C . PHE B 1 108 ? 16.484 11.633 4.883 1 93.31 108 PHE B C 1
ATOM 2334 O O . PHE B 1 108 ? 16.453 10.844 3.939 1 93.31 108 PHE B O 1
ATOM 2341 N N . VAL B 1 109 ? 15.43 12 5.543 1 93.94 109 VAL B N 1
ATOM 2342 C CA . VAL B 1 109 ? 14.102 11.477 5.254 1 93.94 109 VAL B CA 1
ATOM 2343 C C . VAL B 1 109 ? 13.703 11.836 3.828 1 93.94 109 VAL B C 1
ATOM 2345 O O . VAL B 1 109 ? 13.188 11 3.088 1 93.94 109 VAL B O 1
ATOM 2348 N N . ARG B 1 110 ? 13.898 13.047 3.387 1 92.75 110 ARG B N 1
ATOM 2349 C CA . ARG B 1 110 ? 13.508 13.469 2.047 1 92.75 110 ARG B CA 1
ATOM 2350 C C . ARG B 1 110 ? 14.242 12.672 0.979 1 92.75 110 ARG B C 1
ATOM 2352 O O . ARG B 1 110 ? 13.648 12.266 -0.021 1 92.75 110 ARG B O 1
ATOM 2359 N N . LEU B 1 111 ? 15.555 12.477 1.226 1 95.5 111 LEU B N 1
ATOM 2360 C CA . LEU B 1 111 ? 16.344 11.68 0.291 1 95.5 111 LEU B CA 1
ATOM 2361 C C . LEU B 1 111 ? 15.859 10.234 0.268 1 95.5 111 LEU B C 1
ATOM 2363 O O . LEU B 1 111 ? 15.719 9.641 -0.803 1 95.5 111 LEU B O 1
ATOM 2367 N N . GLY B 1 112 ? 15.695 9.703 1.474 1 97.38 112 GLY B N 1
ATOM 2368 C CA . GLY B 1 112 ? 15.141 8.359 1.561 1 97.38 112 GLY B CA 1
ATOM 2369 C C . GLY B 1 112 ? 13.797 8.219 0.879 1 97.38 112 GLY B C 1
ATOM 2370 O O . GLY B 1 112 ? 13.562 7.254 0.147 1 97.38 112 GLY B O 1
ATOM 2371 N N . ALA B 1 113 ? 12.953 9.195 1.1 1 97.06 113 ALA B N 1
ATOM 2372 C CA . ALA B 1 113 ? 11.633 9.172 0.491 1 97.06 113 ALA B CA 1
ATOM 2373 C C . ALA B 1 113 ? 11.727 9.227 -1.031 1 97.06 113 ALA B C 1
ATOM 2375 O O . ALA B 1 113 ? 11.008 8.5 -1.73 1 97.06 113 ALA B O 1
ATOM 2376 N N . PHE B 1 114 ? 12.586 10.078 -1.524 1 97.38 114 PHE B N 1
ATOM 2377 C CA . PHE B 1 114 ? 12.773 10.18 -2.967 1 97.38 114 PHE B CA 1
ATOM 2378 C C . PHE B 1 114 ? 13.305 8.867 -3.535 1 97.38 114 PHE B C 1
ATOM 2380 O O . PHE B 1 114 ? 12.789 8.352 -4.527 1 97.38 114 PHE B O 1
ATOM 2387 N N . GLY B 1 115 ? 14.336 8.344 -2.912 1 98.25 115 GLY B N 1
ATOM 2388 C CA . GLY B 1 115 ? 14.891 7.074 -3.352 1 98.25 115 GLY B CA 1
ATOM 2389 C C . GLY B 1 115 ? 13.891 5.934 -3.285 1 98.25 115 GLY B C 1
ATOM 2390 O O . GLY B 1 115 ? 13.805 5.117 -4.203 1 98.25 115 GLY B O 1
ATOM 2391 N N . GLY B 1 116 ? 13.156 5.848 -2.162 1 98.69 116 GLY B N 1
ATOM 2392 C CA . GLY B 1 116 ? 12.125 4.832 -2.023 1 98.69 116 GLY B CA 1
ATOM 2393 C C . GLY B 1 116 ? 11.031 4.949 -3.068 1 98.69 116 GLY B C 1
ATOM 2394 O O . GLY B 1 116 ? 10.594 3.945 -3.637 1 98.69 116 GLY B O 1
ATOM 2395 N N . ALA B 1 117 ? 10.594 6.199 -3.344 1 98.44 117 ALA B N 1
ATOM 2396 C CA . ALA B 1 117 ? 9.562 6.426 -4.355 1 98.44 117 ALA B CA 1
ATOM 2397 C C . ALA B 1 117 ? 10.047 5.996 -5.738 1 98.44 117 ALA B C 1
ATOM 2399 O O . ALA B 1 117 ? 9.289 5.418 -6.52 1 98.44 117 ALA B O 1
ATOM 2400 N N . LEU B 1 118 ? 11.273 6.312 -6 1 98.44 118 LEU B N 1
ATOM 2401 C CA . LEU B 1 118 ? 11.852 5.906 -7.273 1 98.44 118 LEU B CA 1
ATOM 2402 C C . LEU B 1 118 ? 11.875 4.387 -7.398 1 98.44 118 LEU B C 1
ATOM 2404 O O . LEU B 1 118 ? 11.492 3.838 -8.438 1 98.44 118 LEU B O 1
ATOM 2408 N N . MET B 1 119 ? 12.297 3.719 -6.375 1 98.56 119 MET B N 1
ATOM 2409 C CA . MET B 1 119 ? 12.344 2.258 -6.387 1 98.56 119 MET B CA 1
ATOM 2410 C C . MET B 1 119 ? 10.945 1.671 -6.555 1 98.56 119 MET B C 1
ATOM 2412 O O . MET B 1 119 ? 10.742 0.754 -7.352 1 98.56 119 MET B O 1
ATOM 2416 N N . MET B 1 120 ? 9.992 2.236 -5.848 1 98.62 120 MET B N 1
ATOM 2417 C CA . MET B 1 120 ? 8.625 1.742 -5.945 1 98.62 120 MET B CA 1
ATOM 2418 C C . MET B 1 120 ? 8.07 1.951 -7.352 1 98.62 120 MET B C 1
ATOM 2420 O O . MET B 1 120 ? 7.273 1.146 -7.836 1 98.62 120 MET B O 1
ATOM 2424 N N . THR B 1 121 ? 8.43 3.037 -8.008 1 98.44 121 THR B N 1
ATOM 2425 C CA . THR B 1 121 ? 8.008 3.289 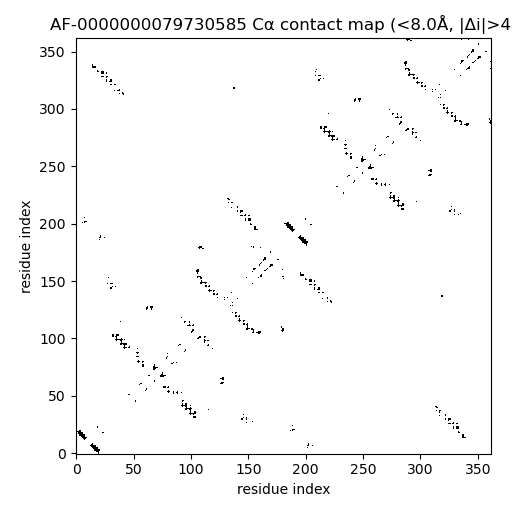-9.383 1 98.44 121 THR B CA 1
ATOM 2426 C C . THR B 1 121 ? 8.539 2.211 -10.32 1 98.44 121 THR B C 1
ATOM 2428 O O . THR B 1 121 ? 7.812 1.721 -11.188 1 98.44 121 THR B O 1
ATOM 2431 N N . PHE B 1 122 ? 9.766 1.743 -10.125 1 97.75 122 PHE B N 1
ATOM 2432 C CA . PHE B 1 122 ? 10.328 0.679 -10.953 1 97.75 122 PHE B CA 1
ATOM 2433 C C . PHE B 1 122 ? 9.625 -0.644 -10.688 1 97.75 122 PHE B C 1
ATOM 2435 O O . PHE B 1 122 ? 9.367 -1.415 -11.609 1 97.75 122 PHE B O 1
ATOM 2442 N N . TYR B 1 123 ? 9.375 -0.877 -9.406 1 97.69 123 TYR B N 1
ATOM 2443 C CA . TYR B 1 123 ? 8.656 -2.1 -9.062 1 97.69 123 TYR B CA 1
ATOM 2444 C C . TYR B 1 123 ? 7.258 -2.096 -9.664 1 97.69 123 TYR B C 1
ATOM 2446 O O . TYR B 1 123 ? 6.758 -3.137 -10.102 1 97.69 123 TYR B O 1
ATOM 2454 N N . TRP B 1 124 ? 6.648 -0.929 -9.688 1 97.94 124 TRP B N 1
ATOM 2455 C CA . TRP B 1 124 ? 5.34 -0.755 -10.312 1 97.94 124 TRP B CA 1
ATOM 2456 C C . TRP B 1 124 ? 5.402 -1.068 -11.805 1 97.94 124 TRP B C 1
ATOM 2458 O O . TRP B 1 124 ? 4.57 -1.813 -12.32 1 97.94 124 TRP B O 1
ATOM 2468 N N . LEU B 1 125 ? 6.355 -0.601 -12.5 1 97.56 125 LEU B N 1
ATOM 2469 C CA . LEU B 1 125 ? 6.523 -0.867 -13.93 1 97.56 125 LEU B CA 1
ATOM 2470 C C . LEU B 1 125 ? 6.723 -2.357 -14.18 1 97.56 125 LEU B C 1
ATOM 2472 O O . LEU B 1 125 ? 6.227 -2.893 -15.172 1 97.56 125 LEU B O 1
ATOM 2476 N N . ALA B 1 126 ? 7.41 -3.016 -13.297 1 97.31 126 ALA B N 1
ATOM 2477 C CA . ALA B 1 126 ? 7.73 -4.434 -13.445 1 97.31 126 ALA B CA 1
ATOM 2478 C C . ALA B 1 126 ? 6.516 -5.305 -13.148 1 97.31 126 ALA B C 1
ATOM 2480 O O . ALA B 1 126 ? 6.473 -6.473 -13.539 1 97.31 126 ALA B O 1
ATOM 2481 N N . SER B 1 127 ? 5.539 -4.734 -12.531 1 96.81 127 SER B N 1
ATOM 2482 C CA . SER B 1 127 ? 4.422 -5.535 -12.039 1 96.81 127 SER B CA 1
ATOM 2483 C C . SER B 1 127 ? 3.305 -5.617 -13.07 1 96.81 127 SER B C 1
ATOM 2485 O O . SER B 1 127 ? 2.332 -6.352 -12.883 1 96.81 127 SER B O 1
ATOM 2487 N N . PHE B 1 128 ? 3.469 -4.973 -14.227 1 95.62 128 PHE B N 1
ATOM 2488 C CA . PHE B 1 128 ? 2.426 -5.008 -15.242 1 95.62 128 PHE B CA 1
ATOM 2489 C C . PHE B 1 128 ? 2.434 -6.34 -15.984 1 95.62 128 PHE B C 1
ATOM 2491 O O . PHE B 1 128 ? 3.494 -6.93 -16.203 1 95.62 128 PHE B O 1
ATOM 2498 N N . PRO B 1 129 ? 1.228 -6.734 -16.531 1 96.44 129 PRO B N 1
ATOM 2499 C CA . PRO B 1 129 ? -0.092 -6.18 -16.203 1 96.44 129 PRO B CA 1
ATOM 2500 C C . PRO B 1 129 ? -0.515 -6.445 -14.766 1 96.44 129 PRO B C 1
ATOM 2502 O O . PRO B 1 129 ? -0.099 -7.441 -14.172 1 96.44 129 PRO B O 1
ATOM 2505 N N . LEU B 1 130 ? -1.306 -5.559 -14.203 1 94.56 130 LEU B N 1
ATOM 2506 C CA . LEU B 1 130 ? -1.775 -5.699 -12.828 1 94.56 130 LEU B CA 1
ATOM 2507 C C . LEU B 1 130 ? -2.98 -6.629 -12.758 1 94.56 130 LEU B C 1
ATOM 2509 O O . LEU B 1 130 ? -3.906 -6.516 -13.57 1 94.56 130 LEU B O 1
ATOM 2513 N N . THR B 1 131 ? -2.936 -7.531 -11.859 1 85.56 131 THR B N 1
ATOM 2514 C CA . THR B 1 131 ? -3.979 -8.547 -11.781 1 85.56 131 THR B CA 1
ATOM 2515 C C . THR B 1 131 ? -5.234 -7.984 -11.125 1 85.56 131 THR B C 1
ATOM 2517 O O . THR B 1 131 ? -6.352 -8.297 -11.547 1 85.56 131 THR B O 1
ATOM 2520 N N . ASP B 1 132 ? -5.125 -7.172 -10.141 1 86.12 132 ASP B N 1
ATOM 2521 C CA . ASP B 1 132 ? -6.281 -6.758 -9.352 1 86.12 132 ASP B CA 1
ATOM 2522 C C . ASP B 1 132 ? -6.438 -5.238 -9.359 1 86.12 132 ASP B C 1
ATOM 2524 O O . ASP B 1 132 ? -7.043 -4.668 -8.445 1 86.12 132 ASP B O 1
ATOM 2528 N N . ALA B 1 133 ? -5.832 -4.609 -10.391 1 91.69 133 ALA B N 1
ATOM 2529 C CA . ALA B 1 133 ? -5.875 -3.152 -10.5 1 91.69 133 ALA B CA 1
ATOM 2530 C C . ALA B 1 133 ? -5.742 -2.707 -11.953 1 91.69 133 ALA B C 1
ATOM 2532 O O . ALA B 1 133 ? -5.215 -3.443 -12.789 1 91.69 133 ALA B O 1
ATOM 2533 N N . PHE B 1 134 ? -6.328 -1.562 -12.25 1 90.12 134 PHE B N 1
ATOM 2534 C CA . PHE B 1 134 ? -6.156 -1.005 -13.586 1 90.12 134 PHE B CA 1
ATOM 2535 C C . PHE B 1 134 ? -4.793 -0.339 -13.719 1 90.12 134 PHE B C 1
ATOM 2537 O O . PHE B 1 134 ? -3.994 -0.714 -14.578 1 90.12 134 PHE B O 1
ATOM 2544 N N . VAL B 1 135 ? -4.449 0.556 -12.914 1 93.62 135 VAL B N 1
ATOM 2545 C CA . VAL B 1 135 ? -3.174 1.264 -12.984 1 93.62 135 VAL B CA 1
ATOM 2546 C C . VAL B 1 135 ? -2.586 1.423 -11.586 1 93.62 135 VAL B C 1
ATOM 2548 O O . VAL B 1 135 ? -1.365 1.392 -11.414 1 93.62 135 VAL B O 1
ATOM 2551 N N . ILE B 1 136 ? -3.424 1.438 -10.555 1 96.69 136 ILE B N 1
ATOM 2552 C CA . ILE B 1 136 ? -2.979 1.79 -9.211 1 96.69 136 ILE B CA 1
ATOM 2553 C C . ILE B 1 136 ? -2.893 0.532 -8.344 1 96.69 136 ILE B C 1
ATOM 2555 O O . ILE B 1 136 ? -3.916 -0.003 -7.914 1 96.69 136 ILE B O 1
ATOM 2559 N N . ASP B 1 137 ? -1.693 0.098 -8.18 1 96.25 137 ASP B N 1
ATOM 2560 C CA . ASP B 1 137 ? -1.484 -0.958 -7.191 1 96.25 137 ASP B CA 1
ATOM 2561 C C . ASP B 1 137 ? -0.77 -0.42 -5.953 1 96.25 137 ASP B C 1
ATOM 2563 O O . ASP B 1 137 ? -0.65 0.795 -5.777 1 96.25 137 ASP B O 1
ATOM 2567 N N . PHE B 1 138 ? -0.347 -1.281 -5.062 1 96.81 138 PHE B N 1
ATOM 2568 C CA . PHE B 1 138 ? 0.185 -0.826 -3.785 1 96.81 138 PHE B CA 1
ATOM 2569 C C . PHE B 1 138 ? 1.508 -0.094 -3.979 1 96.81 138 PHE B C 1
ATOM 2571 O O . PHE B 1 138 ? 1.89 0.739 -3.154 1 96.81 138 PHE B O 1
ATOM 2578 N N . HIS B 1 139 ? 2.258 -0.391 -5.098 1 98.06 139 HIS B N 1
ATOM 2579 C CA . HIS B 1 139 ? 3.5 0.332 -5.348 1 98.06 139 HIS B CA 1
ATOM 2580 C C . HIS B 1 139 ? 3.246 1.825 -5.516 1 98.06 139 HIS B C 1
ATOM 2582 O O . HIS B 1 139 ? 3.957 2.65 -4.941 1 98.06 139 HIS B O 1
ATOM 2588 N N . LEU B 1 140 ? 2.209 2.086 -6.281 1 97.62 140 LEU B N 1
ATOM 2589 C CA . LEU B 1 140 ? 1.903 3.494 -6.52 1 97.62 140 LEU B CA 1
ATOM 2590 C C . LEU B 1 140 ? 1.375 4.156 -5.25 1 97.62 140 LEU B C 1
ATOM 2592 O O . LEU B 1 140 ? 1.643 5.332 -5.004 1 97.62 140 LEU B O 1
ATOM 2596 N N . VAL B 1 141 ? 0.611 3.402 -4.48 1 98.06 141 VAL B N 1
ATOM 2597 C CA . VAL B 1 141 ? 0.174 3.922 -3.188 1 98.06 141 VAL B CA 1
ATOM 2598 C C . VAL B 1 141 ? 1.39 4.266 -2.33 1 98.06 141 VAL B C 1
ATOM 2600 O O . VAL B 1 141 ? 1.439 5.328 -1.711 1 98.06 141 VAL B O 1
ATOM 2603 N N . TYR B 1 142 ? 2.383 3.408 -2.324 1 98.5 142 TYR B N 1
ATOM 2604 C CA . TYR B 1 142 ? 3.6 3.639 -1.553 1 98.5 142 TYR B CA 1
ATOM 2605 C C . TYR B 1 142 ? 4.348 4.863 -2.064 1 98.5 142 TYR B C 1
ATOM 2607 O O . TYR B 1 142 ? 4.941 5.609 -1.282 1 98.5 142 TYR B O 1
ATOM 2615 N N . VAL B 1 143 ? 4.324 5.078 -3.377 1 98.19 143 VAL B N 1
ATOM 2616 C CA . VAL B 1 143 ? 4.973 6.258 -3.945 1 98.19 143 VAL B CA 1
ATOM 2617 C C . VAL B 1 143 ? 4.352 7.523 -3.359 1 98.19 143 VAL B C 1
ATOM 2619 O O . VAL B 1 143 ? 5.062 8.406 -2.881 1 98.19 143 VAL B O 1
ATOM 2622 N N . LEU B 1 144 ? 3.09 7.547 -3.34 1 96.56 144 LEU B N 1
ATOM 2623 C CA . LEU B 1 144 ? 2.406 8.734 -2.84 1 96.56 144 LEU B CA 1
ATOM 2624 C C . LEU B 1 144 ? 2.619 8.898 -1.339 1 96.56 144 LEU B C 1
ATOM 2626 O O . LEU B 1 144 ? 2.775 10.016 -0.845 1 96.56 144 LEU B O 1
ATOM 2630 N N . LEU B 1 145 ? 2.555 7.805 -0.693 1 97.12 145 LEU B N 1
ATOM 2631 C CA . LEU B 1 145 ? 2.807 7.812 0.744 1 97.12 145 LEU B CA 1
ATOM 2632 C C . LEU B 1 145 ? 4.199 8.359 1.048 1 97.12 145 LEU B C 1
ATOM 2634 O O . LEU B 1 145 ? 4.363 9.188 1.945 1 97.12 145 LEU B O 1
ATOM 2638 N N . LEU B 1 146 ? 5.176 7.941 0.307 1 97.19 146 LEU B N 1
ATOM 2639 C CA . LEU B 1 146 ? 6.551 8.398 0.494 1 97.19 146 LEU B CA 1
ATOM 2640 C C . LEU B 1 146 ? 6.684 9.875 0.161 1 97.19 146 LEU B C 1
ATOM 2642 O O . LEU B 1 146 ? 7.457 10.594 0.797 1 97.19 146 LEU B O 1
ATOM 2646 N N . PHE B 1 147 ? 5.98 10.234 -0.82 1 91.81 147 PHE B N 1
ATOM 2647 C CA . PHE B 1 147 ? 5.949 11.664 -1.126 1 91.81 147 PHE B CA 1
ATOM 2648 C C . PHE B 1 147 ? 5.398 12.453 0.052 1 91.81 147 PHE B C 1
ATOM 2650 O O . PHE B 1 147 ? 5.93 13.508 0.401 1 91.81 147 PHE B O 1
ATOM 2657 N N . ALA B 1 148 ? 4.332 11.953 0.65 1 90.19 148 ALA B N 1
ATOM 2658 C CA . ALA B 1 148 ? 3.75 12.609 1.818 1 90.19 148 ALA B CA 1
ATOM 2659 C C . ALA B 1 148 ? 4.754 12.688 2.963 1 90.19 148 ALA B C 1
ATOM 2661 O O . ALA B 1 148 ? 4.902 13.734 3.598 1 90.19 148 ALA B O 1
ATOM 2662 N N . VAL B 1 149 ? 5.418 11.625 3.178 1 91.56 149 VAL B N 1
ATOM 2663 C CA . VAL B 1 149 ? 6.41 11.562 4.246 1 91.56 149 VAL B CA 1
ATOM 2664 C C . VAL B 1 149 ? 7.547 12.539 3.955 1 91.56 149 VAL B C 1
ATOM 2666 O O . VAL B 1 149 ? 8.008 13.25 4.852 1 91.56 149 VAL B O 1
ATOM 2669 N N . GLY B 1 150 ? 7.961 12.547 2.707 1 88.06 150 GLY B N 1
ATOM 2670 C CA . GLY B 1 150 ? 9.031 13.445 2.312 1 88.06 150 GLY B CA 1
ATOM 2671 C C . GLY B 1 150 ? 8.648 14.914 2.408 1 88.06 150 GLY B C 1
ATOM 2672 O O . GLY B 1 150 ? 9.477 15.75 2.764 1 88.06 150 GLY B O 1
ATOM 2673 N N . ALA B 1 151 ? 7.453 15.18 2.008 1 79.88 151 ALA B N 1
ATOM 2674 C CA . ALA B 1 151 ? 6.969 16.562 2.014 1 79.88 151 ALA B CA 1
ATOM 2675 C C . ALA B 1 151 ? 6.891 17.109 3.436 1 79.88 151 ALA B C 1
ATOM 2677 O O . ALA B 1 151 ? 7.008 18.312 3.65 1 79.88 151 ALA B O 1
ATOM 2678 N N . PHE B 1 152 ? 6.547 16.234 4.262 1 70.62 152 PHE B N 1
ATOM 2679 C CA . PHE B 1 152 ? 6.43 16.688 5.648 1 70.62 152 PHE B CA 1
ATOM 2680 C C . PHE B 1 152 ? 7.793 16.672 6.332 1 70.62 152 PHE B C 1
ATOM 2682 O O . PHE B 1 152 ? 7.941 17.219 7.434 1 70.62 152 PHE B O 1
ATOM 2689 N N . GLY B 1 153 ? 8.812 16.516 5.523 1 55.75 153 GLY B N 1
ATOM 2690 C CA . GLY B 1 153 ? 10.164 16.562 6.055 1 55.75 153 GLY B CA 1
ATOM 2691 C C . GLY B 1 153 ? 10.234 16.25 7.539 1 55.75 153 GLY B C 1
ATOM 2692 O O . GLY B 1 153 ? 9.711 17 8.367 1 55.75 153 GLY B O 1
ATOM 2693 N N . ALA B 1 154 ? 10.023 14.898 7.824 1 48.31 154 ALA B N 1
ATOM 2694 C CA . ALA B 1 154 ? 10.086 14.312 9.164 1 48.31 154 ALA B CA 1
ATOM 2695 C C . ALA B 1 154 ? 11.148 14.992 10.016 1 48.31 154 ALA B C 1
ATOM 2697 O O . ALA B 1 154 ? 11.414 14.57 11.141 1 48.31 154 ALA B O 1
ATOM 2698 N N . GLY B 1 155 ? 12.242 15.398 9.453 1 42.81 155 GLY B N 1
ATOM 2699 C CA . GLY B 1 155 ? 13.367 15.445 10.375 1 42.81 155 GLY B CA 1
ATOM 2700 C C . GLY B 1 155 ? 12.992 15.945 11.758 1 42.81 155 GLY B C 1
ATOM 2701 O O . GLY B 1 155 ? 13.57 15.523 12.758 1 42.81 155 GLY B O 1
ATOM 2702 N N . ARG B 1 156 ? 12.406 17.062 11.805 1 43.47 156 ARG B N 1
ATOM 2703 C CA . ARG B 1 156 ? 12.5 17.719 13.109 1 43.47 156 ARG B CA 1
ATOM 2704 C C . ARG B 1 156 ? 11.57 17.047 14.117 1 43.47 156 ARG B C 1
ATOM 2706 O O . ARG B 1 156 ? 11.391 17.547 15.227 1 43.47 156 ARG B O 1
ATOM 2713 N N . ILE B 1 157 ? 10.719 16.219 13.648 1 40.19 157 ILE B N 1
ATOM 2714 C CA . ILE B 1 157 ? 9.82 15.75 14.695 1 40.19 157 ILE B CA 1
ATOM 2715 C C . ILE B 1 157 ? 10.617 15.031 15.781 1 40.19 157 ILE B C 1
ATOM 2717 O O . ILE B 1 157 ? 10.516 15.367 16.969 1 40.19 157 ILE B O 1
ATOM 2721 N N . LEU B 1 158 ? 10.656 13.648 15.891 1 40 158 LEU B N 1
ATOM 2722 C CA . LEU B 1 158 ? 11.422 12.93 16.906 1 40 158 LEU B CA 1
ATOM 2723 C C . LEU B 1 158 ? 12.891 12.828 16.5 1 40 158 LEU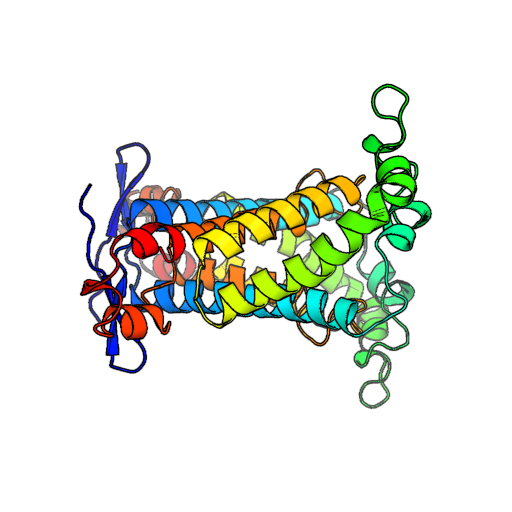 B C 1
ATOM 2725 O O . LEU B 1 158 ? 13.695 12.219 17.203 1 40 158 LEU B O 1
ATOM 2729 N N . GLY B 1 159 ? 13.211 12.883 15.203 1 35.22 159 GLY B N 1
ATOM 2730 C CA . GLY B 1 159 ? 14.555 12.422 14.898 1 35.22 159 GLY B CA 1
ATOM 2731 C C . GLY B 1 159 ? 15.641 13.258 15.555 1 35.22 159 GLY B C 1
ATOM 2732 O O . GLY B 1 159 ? 15.367 14.352 16.047 1 35.22 159 GLY B O 1
ATOM 2733 N N . LEU B 1 160 ? 16.828 12.594 15.695 1 38.22 160 LEU B N 1
ATOM 2734 C CA . LEU B 1 160 ? 18.188 13.047 15.984 1 38.22 160 LEU B CA 1
ATOM 2735 C C . LEU B 1 160 ? 18.5 14.328 15.227 1 38.22 160 LEU B C 1
ATOM 2737 O O . LEU B 1 160 ? 19.562 14.93 15.43 1 38.22 160 LEU B O 1
ATOM 2741 N N . ASP B 1 161 ? 17.781 14.539 14.234 1 38.59 161 ASP B N 1
ATOM 2742 C CA . ASP B 1 161 ? 18.172 15.75 13.516 1 38.59 161 ASP B CA 1
ATOM 2743 C C . ASP B 1 161 ? 17.875 17 14.336 1 38.59 161 ASP B C 1
ATOM 2745 O O . ASP B 1 161 ? 18.609 17.984 14.266 1 38.59 161 ASP B O 1
ATOM 2749 N N . ALA B 1 162 ? 16.734 17.016 14.984 1 38 162 ALA B N 1
ATOM 2750 C CA . ALA B 1 162 ? 16.625 18.125 15.93 1 38 162 ALA B CA 1
ATOM 2751 C C . ALA B 1 162 ? 17.734 18.062 16.969 1 38 162 ALA B C 1
ATOM 2753 O O . ALA B 1 162 ? 18.281 19.094 17.375 1 38 162 ALA B O 1
ATOM 2754 N N . TYR B 1 163 ? 17.875 16.781 17.422 1 37.41 163 TYR B N 1
ATOM 2755 C CA . TYR B 1 163 ? 19 16.656 18.328 1 37.41 163 TYR B CA 1
ATOM 2756 C C . TYR B 1 163 ? 20.312 16.969 17.625 1 37.41 163 TYR B C 1
ATOM 2758 O O . TYR B 1 163 ? 21.188 17.625 18.203 1 37.41 163 TYR B O 1
ATOM 2766 N N . LEU B 1 164 ? 20.391 16.453 16.391 1 35.94 164 LEU B N 1
ATOM 2767 C CA . LEU B 1 164 ? 21.641 16.766 15.711 1 35.94 164 LEU B CA 1
ATOM 2768 C C . LEU B 1 164 ? 21.719 18.234 15.328 1 35.94 164 LEU B C 1
ATOM 2770 O O . LEU B 1 164 ? 22.797 18.828 15.297 1 35.94 164 LEU B O 1
ATOM 2774 N N . GLU B 1 165 ? 20.516 18.688 14.961 1 36.38 165 GLU B N 1
ATOM 2775 C CA . GLU B 1 165 ? 20.547 20.109 14.664 1 36.38 165 GLU B CA 1
ATOM 2776 C C . GLU B 1 165 ? 20.828 20.938 15.914 1 36.38 165 GLU B C 1
ATOM 2778 O O . GLU B 1 165 ? 21.438 22 15.844 1 36.38 165 GLU B O 1
ATOM 2783 N N . GLU B 1 166 ? 20.203 20.5 17.031 1 36.75 166 GLU B N 1
ATOM 2784 C CA . GLU B 1 166 ? 20.625 21.219 18.234 1 36.75 166 GLU B CA 1
ATOM 2785 C C . GLU B 1 166 ? 22.078 20.906 18.578 1 36.75 166 GLU B C 1
ATOM 2787 O O . GLU B 1 166 ? 22.641 21.484 19.516 1 36.75 166 GLU B O 1
ATOM 2792 N N . LEU B 1 167 ? 22.453 19.703 18.141 1 33.5 167 LEU B N 1
ATOM 2793 C CA . LEU B 1 167 ? 23.891 19.594 18.422 1 33.5 167 LEU B CA 1
ATOM 2794 C C . LEU B 1 167 ? 24.688 20.594 17.609 1 33.5 167 LEU B C 1
ATOM 2796 O O . LEU B 1 167 ? 24.266 20.984 16.516 1 33.5 167 LEU B O 1
ATOM 2800 N N . GLU B 1 168 ? 25.609 21.266 18.234 1 35.56 168 GLU B N 1
ATOM 2801 C CA . GLU B 1 168 ? 26.562 22.328 17.891 1 35.56 168 GLU B CA 1
ATOM 2802 C C . GLU B 1 168 ? 27.125 22.109 16.484 1 35.56 168 GLU B C 1
ATOM 2804 O O . GLU B 1 168 ? 27.906 22.938 16 1 35.56 168 GLU B O 1
ATOM 2809 N N . ILE B 1 169 ? 26.922 20.875 15.969 1 36.81 169 ILE B N 1
ATOM 2810 C CA . ILE B 1 169 ? 27.812 20.641 14.844 1 36.81 169 ILE B CA 1
ATOM 2811 C C . ILE B 1 169 ? 27.266 21.328 13.594 1 36.81 169 ILE B C 1
ATOM 2813 O O . ILE B 1 169 ? 28.031 21.703 12.695 1 36.81 169 ILE B O 1
ATOM 2817 N N . VAL B 1 170 ? 25.953 21.391 13.391 1 41.25 170 VAL B N 1
ATOM 2818 C CA . VAL B 1 170 ? 25.516 22.016 12.148 1 41.25 170 VAL B CA 1
ATOM 2819 C C . VAL B 1 170 ? 25.719 23.531 12.234 1 41.25 170 VAL B C 1
ATOM 2821 O O . VAL B 1 170 ? 25.516 24.25 11.242 1 41.25 170 VAL B O 1
ATOM 2824 N N . GLU B 1 171 ? 25.734 24.172 13.344 1 39.31 171 GLU B N 1
ATOM 2825 C CA . GLU B 1 171 ? 26.156 25.578 13.336 1 39.31 171 GLU B CA 1
ATOM 2826 C C . GLU B 1 171 ? 27.453 25.75 12.555 1 39.31 171 GLU B C 1
ATOM 2828 O O . GLU B 1 171 ? 27.734 26.844 12.055 1 39.31 171 GLU B O 1
ATOM 2833 N N . LYS B 1 172 ? 28.328 24.625 12.578 1 42.81 172 LYS B N 1
ATOM 2834 C CA . LYS B 1 172 ? 29.641 24.828 11.977 1 42.81 172 LYS B CA 1
ATOM 2835 C C . LYS B 1 172 ? 29.609 24.516 10.484 1 42.81 172 LYS B C 1
ATOM 2837 O O . LYS B 1 172 ? 30.375 25.109 9.711 1 42.81 172 LYS B O 1
ATOM 2842 N N . TYR B 1 173 ? 28.812 23.453 9.984 1 40.03 173 TYR B N 1
ATOM 2843 C CA . TYR B 1 173 ? 28.844 23.203 8.547 1 40.03 173 TYR B CA 1
ATOM 2844 C C . TYR B 1 173 ? 27.453 23.359 7.938 1 40.03 173 TYR B C 1
ATOM 2846 O O . TYR B 1 173 ? 26.672 22.406 7.926 1 40.03 173 TYR B O 1
ATOM 2854 N N . PRO B 1 174 ? 26.922 24.531 7.555 1 40.69 174 PRO B N 1
ATOM 2855 C CA . PRO B 1 174 ? 25.625 24.938 7.004 1 40.69 174 PRO B CA 1
ATOM 2856 C C . PRO B 1 174 ? 25.219 24.109 5.785 1 40.69 174 PRO B C 1
ATOM 2858 O O . PRO B 1 174 ? 24.031 24.031 5.465 1 40.69 174 PRO B O 1
ATOM 2861 N N . GLN B 1 175 ? 26.156 23.594 5.016 1 42.38 175 GLN B N 1
ATOM 2862 C CA . GLN B 1 175 ? 25.828 22.922 3.762 1 42.38 175 GLN B CA 1
ATOM 2863 C C . GLN B 1 175 ? 25.031 21.656 4.008 1 42.38 175 GLN B C 1
ATOM 2865 O O . GLN B 1 175 ? 24.312 21.188 3.123 1 42.38 175 GLN B O 1
ATOM 2870 N N . LEU B 1 176 ? 25.219 21.047 5.125 1 36.97 176 LEU B N 1
ATOM 2871 C CA . LEU B 1 176 ? 24.562 19.766 5.402 1 36.97 176 LEU B CA 1
ATOM 2872 C C . LEU B 1 176 ? 23.078 19.969 5.625 1 36.97 176 LEU B C 1
ATOM 2874 O O . LEU B 1 176 ? 22.312 18.984 5.68 1 36.97 176 LEU B O 1
ATOM 2878 N N . ARG B 1 177 ? 22.516 21.109 5.891 1 41.75 177 ARG B N 1
ATOM 2879 C CA . ARG B 1 177 ? 21.094 21.391 5.992 1 41.75 177 ARG B CA 1
ATOM 2880 C C . ARG B 1 177 ? 20.359 20.938 4.734 1 41.75 177 ARG B C 1
ATOM 2882 O O . ARG B 1 177 ? 19.188 20.531 4.801 1 41.75 177 ARG B O 1
ATOM 2889 N N . LEU B 1 178 ? 20.984 21.094 3.564 1 40.5 178 LEU B N 1
ATOM 2890 C CA . LEU B 1 178 ? 20.391 20.719 2.287 1 40.5 178 LEU B CA 1
ATOM 2891 C C . LEU B 1 178 ? 20.156 19.203 2.227 1 40.5 178 LEU B C 1
ATOM 2893 O O . LEU B 1 178 ? 19.188 18.75 1.606 1 40.5 178 LEU B O 1
ATOM 2897 N N . LEU B 1 179 ? 21.047 18.391 2.752 1 39.72 179 LEU B N 1
ATOM 2898 C CA . LEU B 1 179 ? 20.969 16.938 2.699 1 39.72 179 LEU B CA 1
ATOM 2899 C C . LEU B 1 179 ? 20.062 16.406 3.803 1 39.72 179 LEU B C 1
ATOM 2901 O O . LEU B 1 179 ? 19.375 15.398 3.619 1 39.72 179 LEU B O 1
ATOM 2905 N N . LEU B 1 180 ? 20.094 17 4.938 1 41 180 LEU B N 1
ATOM 2906 C CA . LEU B 1 180 ? 19.344 16.469 6.082 1 41 180 LEU B CA 1
ATOM 2907 C C . LEU B 1 180 ? 17.891 16.938 6.055 1 41 180 LEU B C 1
ATOM 2909 O O . LEU B 1 180 ? 17.062 16.422 6.801 1 41 180 LEU B O 1
ATOM 2913 N N . GLY B 1 181 ? 17.516 18.016 5.438 1 39.19 181 GLY B N 1
ATOM 2914 C CA . GLY B 1 181 ? 16.156 18.516 5.352 1 39.19 181 GLY B CA 1
ATOM 2915 C C . GLY B 1 181 ? 15.359 17.891 4.211 1 39.19 181 GLY B C 1
ATOM 2916 O O . GLY B 1 181 ? 15.938 17.406 3.238 1 39.19 181 GLY B O 1
#

InterPro domains:
  IPR032808 DoxX family [PF07681] (28-125)

Foldseek 3Di:
DPQAQQQDQDVHHGRGDSDDPVVVVVVLLVLLLVLLVVLQVQLVVLVVDPPDWLLCCLPPVQDCPQPCCQDVHHHPSNCCNPVVRVPVGCCRNVLSNVLSVCSNQLFLLLVSLVSLLVVLVVVLSRCPPPDPDHRDDVSVVSNVSSVVSNVVSSHCDPHCNVVVVVPPPCVPPVVCVVRGD/DPQAQQQDQDVHHGRGDSDDPVVVLVVLLVLLLVLLVVLQVQLVVLVVDPPDWLLCCLPPVQDCPQPCCCPVHHHPSNCCNPVVRVPVGCCRNVLSNVLSVCSNQLFLLLVSLVSLLVVLVVVLSRCPPPDPDRRDDVSVVSNVSSVVSNVVSSNPPPHCCVVVVVPPPCVPPVVCVVRGD

Organism: NCBI:txid1457250

Nearest PDB structures (foldseek):
  6rz4-assembly1_A  TM=2.666E-01  e=2.337E+00  Homo sapiens
  4bwb-assembly1_A  TM=2.325E-01  e=4.484E+00  Rattus norvegicus
  7xtb-assembly1_R  TM=2.291E-01  e=3.669E+00  Homo sapiens
  4ntj-assembly1_A  TM=2.248E-01  e=6.697E+00  Homo sapiens
  4bwb-assembly1_A  TM=2.326E-01  e=5.295E+00  Rattus norvegicus

Solvent-accessible surface area (backbone atoms only — not comparable to full-atom values): 18270 Å² total; per-residue (Å²): 129,78,69,41,68,40,68,30,64,56,99,80,42,71,19,49,38,67,35,50,61,56,58,53,50,51,33,50,49,51,53,33,38,52,50,7,48,48,30,26,51,52,6,46,60,39,62,74,34,85,84,60,56,50,34,60,47,40,62,68,65,41,48,87,75,16,72,49,50,60,43,95,83,34,39,54,40,48,48,42,29,72,76,37,30,86,56,49,30,56,49,49,26,50,44,28,28,50,25,7,49,15,33,57,53,20,45,30,22,30,57,20,21,52,53,47,26,51,52,26,52,53,53,43,64,52,49,25,70,54,88,84,36,89,83,61,47,70,37,54,51,47,26,53,51,24,47,38,44,24,68,47,38,46,25,42,51,85,17,56,41,38,53,44,55,68,33,73,59,45,80,72,48,65,73,53,54,70,57,45,76,129,77,71,41,67,40,68,30,64,56,97,82,43,70,19,48,39,66,36,52,62,54,58,54,50,52,33,51,49,50,53,33,39,52,51,10,48,48,29,25,53,53,6,46,59,38,62,74,34,85,81,61,56,49,33,60,48,41,62,68,64,41,48,86,74,16,72,48,48,60,43,94,83,34,40,52,40,47,48,43,28,71,74,37,30,84,57,49,30,55,49,49,26,48,45,29,29,50,24,7,51,14,32,59,55,22,44,30,25,30,56,21,22,50,53,45,26,53,52,27,52,53,54,43,64,52,50,27,70,53,90,84,34,90,84,62,48,70,36,54,51,48,26,54,51,25,47,37,44,26,69,46,40,48,22,43,50,83,18,55,42,41,55,44,54,67,31,74,60,44,79,71,49,66,73,54,55,71,58,45,76

pLDDT: mean 80.55, std 24.26, range [31.25, 98.81]

Secondary structure (DSSP, 8-state):
---EEEEEEETTEEEEEEE-HHHHHHHHHHHHHHHHHHHHHHHHHHHS-TT--HHHIIIIIS-TT-GGGGBTTB-HHHHHHHHSHHHHHHHHHHHHHHHHHHHHHTSSHHHHHHHHHHHHHHHHHHTPSPSS-SS--HHHHHHHHHHHHHHT--TTSSSHHHHHHHSTTTTT-GGGHHHH-/---EEEEEEETTEEEEEEE-HHHHHHHHHHHHHHHHHHHHHHHHHHHS-TT--HHHIIIIIS-TT-GGGGBTTB-HHHHHHHHSHHHHHHHHHHHHHHHHHHHHHTSSHHHHHHHHHHHHHHHHHHTPSPSS-SS--HHHHHHHHHHHHHHT--TTTTSHHHHHHHSTTTTT-GGGHHHH-